Protein AF-A0A6A2YGP1-F1 (afdb_monomer_lite)

Secondary structure (DSSP, 8-state):
-HHHHHHHHHHHHHHHHHHHHHHHHHHHHHHHHHHHHHHHHHHHHHHHHHHHHHHHHHHHHHHGGG--SS---SSHHHHHHHHHHHHHHHHHS---HHHHHHHHHHHHHHHHTHHHHHHHHHHHHHHHHHHHHHHHHHHHHHHHHHHHHHHHHHHHHHHHHHHHHHHHHHHHHHHHHHHHHHHHHHHHHHHHHHHHHHHHHHHHHHHHHHHHHHHHHHHHHHHHHHTT-HHHHHHHHHHHHHHHHHHHHH-HHHHHHHHHHHHHHHHHTTB-TTSSBPPTTSPPSS------------PPPPP----------------------------------------

Foldseek 3Di:
DVVLVVVLVVLVVVLVVLVVVLVVLVVVLVVLVVVLVVLVVVLVVLVVVLVVLVVVLVVLVVVPVPDDPDDDDQALVSLVVLLVVLVCCLVPPPDDPVVNVVSVVVSVVSVVCNVVNVVNNVVVVVNVVVVVVSVVSVVVSVVSVVVSVVSVVVSVVSVVVSVVSVVVSVVSVVVSVVSVVVSVVSVVVVVVVVVVVVVVVVVVCVVCVVVVVVVVLVVVLVVCVVVVVPVVNVVSVVVVVVVVVCCVVPPPVVVVVVLVVCLVVCQVVCHDSVRHRHDPPDDRSDDPPPPPPPDPPDPDDDDDDDDDDDDDDDDDDDDDDDDDDDDDDDDDDDDDDDDDDDD

Radius of gyration: 59.91 Å; chains: 1; bounding box: 141×68×151 Å

InterPro domains:
  IPR055282 Proton pump-interactor 1-4 [PTHR32219] (2-324)

Organism: Hibiscus syriacus (NCBI:txid106335)

pLDDT: mean 77.97, std 22.04, range [24.59, 97.81]

Structure (mmCIF, N/CA/C/O backbone):
data_AF-A0A6A2YGP1-F1
#
_entry.id   AF-A0A6A2YGP1-F1
#
loop_
_atom_site.group_PDB
_atom_site.id
_atom_site.type_symbol
_atom_site.label_atom_id
_atom_site.label_alt_id
_atom_site.label_comp_id
_atom_site.label_asym_id
_atom_site.label_entity_id
_atom_site.label_seq_id
_atom_site.pdbx_PDB_ins_code
_atom_site.Cartn_x
_atom_site.Cartn_y
_atom_site.Cartn_z
_atom_site.occupancy
_atom_site.B_iso_or_equiv
_atom_site.auth_seq_id
_atom_site.auth_comp_id
_atom_site.auth_asym_id
_atom_site.auth_atom_id
_atom_site.pdbx_PDB_model_num
ATOM 1 N N . MET A 1 1 ? -19.725 4.806 17.292 1.00 85.88 1 MET A N 1
ATOM 2 C CA . MET A 1 1 ? -19.469 3.522 16.593 1.00 85.88 1 MET A CA 1
ATOM 3 C C . MET A 1 1 ? -19.812 3.555 15.105 1.00 85.88 1 MET A C 1
ATOM 5 O O . MET A 1 1 ? -18.909 3.349 14.308 1.00 85.88 1 MET A O 1
ATOM 9 N N . GLN A 1 2 ? -21.051 3.870 14.700 1.00 89.38 2 GLN A N 1
ATOM 10 C CA . GLN A 1 2 ? -21.449 3.886 13.276 1.00 89.38 2 GLN A CA 1
ATOM 11 C C . GLN A 1 2 ? -20.572 4.791 12.391 1.00 89.38 2 GLN A C 1
ATOM 13 O O . GLN A 1 2 ? -20.113 4.350 11.342 1.00 89.38 2 GLN A O 1
ATOM 18 N N . LYS A 1 3 ? -20.261 6.016 12.847 1.00 92.06 3 LYS A N 1
ATOM 19 C CA . LYS A 1 3 ? -19.367 6.943 12.126 1.00 92.06 3 LYS A CA 1
ATOM 20 C C . LYS A 1 3 ? -17.972 6.342 11.879 1.00 92.06 3 LYS A C 1
ATOM 22 O O . LYS A 1 3 ? -17.508 6.351 10.749 1.00 92.06 3 LYS A O 1
ATOM 27 N N . LEU A 1 4 ? -17.345 5.754 12.905 1.00 91.88 4 LEU A N 1
ATOM 28 C CA . LEU A 1 4 ? -16.024 5.111 12.787 1.00 91.88 4 LEU A CA 1
ATOM 29 C C . LEU A 1 4 ? -16.048 3.910 11.836 1.00 91.88 4 LEU A C 1
ATOM 31 O O . LEU A 1 4 ? -15.119 3.729 11.059 1.00 91.88 4 LEU A O 1
ATOM 35 N N . ASN A 1 5 ? -17.118 3.110 11.864 1.00 92.69 5 ASN A N 1
ATOM 36 C CA . ASN A 1 5 ? -17.271 1.994 10.933 1.00 92.69 5 ASN A CA 1
ATOM 37 C C . ASN A 1 5 ? -17.404 2.481 9.488 1.00 92.69 5 ASN A C 1
ATOM 39 O O . ASN A 1 5 ? -16.766 1.905 8.615 1.00 92.69 5 ASN A O 1
ATOM 43 N N . LYS A 1 6 ? -18.173 3.551 9.240 1.00 95.44 6 LYS A N 1
ATOM 44 C CA . LYS A 1 6 ? -18.307 4.146 7.904 1.00 95.44 6 LYS A CA 1
ATOM 45 C C . LYS A 1 6 ? -16.953 4.599 7.352 1.00 95.44 6 LYS A C 1
ATOM 47 O O . LYS A 1 6 ? -16.608 4.207 6.246 1.00 95.44 6 LYS A O 1
ATOM 52 N N . VAL A 1 7 ? -16.170 5.336 8.146 1.00 95.75 7 VAL A N 1
ATOM 53 C CA . VAL A 1 7 ? -14.824 5.782 7.738 1.00 95.75 7 VAL A CA 1
ATOM 54 C C . VAL A 1 7 ? -13.896 4.586 7.506 1.00 95.75 7 VAL A C 1
ATOM 56 O O . VAL A 1 7 ? -13.190 4.542 6.508 1.00 95.75 7 VAL A O 1
ATOM 59 N N . ARG A 1 8 ? -13.943 3.560 8.370 1.00 94.69 8 ARG A N 1
ATOM 60 C CA . ARG A 1 8 ? -13.167 2.322 8.184 1.00 94.69 8 ARG A CA 1
ATOM 61 C C . ARG A 1 8 ? -13.467 1.652 6.839 1.00 94.69 8 ARG A C 1
ATOM 63 O O . ARG A 1 8 ? -12.541 1.188 6.182 1.00 94.69 8 ARG A O 1
ATOM 70 N N . PHE A 1 9 ? -14.743 1.567 6.457 1.00 95.50 9 PHE A N 1
ATOM 71 C CA . PHE A 1 9 ? -15.141 0.991 5.171 1.00 95.50 9 PHE A CA 1
ATOM 72 C C . PHE A 1 9 ? -14.631 1.832 4.000 1.00 95.50 9 PHE A C 1
ATOM 74 O O . PHE A 1 9 ? -13.980 1.276 3.127 1.00 95.50 9 PHE A O 1
ATOM 81 N N . GLN A 1 10 ? -14.810 3.156 4.048 1.00 96.38 10 GLN A N 1
ATOM 82 C CA . GLN A 1 10 ? -14.301 4.074 3.021 1.00 96.38 10 GLN A CA 1
ATOM 83 C C . GLN A 1 10 ? -12.787 3.926 2.815 1.00 96.38 10 GLN A C 1
ATOM 85 O O . GLN A 1 10 ? -12.344 3.690 1.698 1.00 96.38 10 GLN A O 1
ATOM 90 N N . LEU A 1 11 ? -12.003 3.936 3.898 1.00 96.00 11 LEU A N 1
ATOM 91 C CA . LEU A 1 11 ? -10.552 3.733 3.826 1.00 96.00 11 LEU A CA 1
ATOM 92 C C . LEU A 1 11 ? -10.165 2.357 3.273 1.00 96.00 11 LEU A C 1
ATOM 94 O O . LEU A 1 11 ? -9.162 2.222 2.578 1.00 96.00 11 LEU A O 1
ATOM 98 N N . THR A 1 12 ? -10.946 1.319 3.581 1.00 95.88 12 THR A N 1
ATOM 99 C CA . THR A 1 12 ? -10.692 -0.033 3.061 1.00 95.88 12 THR A CA 1
ATOM 100 C C . THR A 1 12 ? -10.946 -0.100 1.554 1.00 95.88 12 THR A C 1
ATOM 102 O O . THR A 1 12 ? -10.168 -0.728 0.833 1.00 95.88 12 THR A O 1
ATOM 105 N N . ASP A 1 13 ? -12.000 0.562 1.077 1.00 96.75 13 ASP A N 1
ATOM 106 C CA . ASP A 1 13 ? -12.331 0.640 -0.346 1.00 96.75 13 ASP A CA 1
ATOM 107 C C . ASP A 1 13 ? -11.286 1.462 -1.114 1.00 96.75 13 ASP A C 1
ATOM 109 O O . ASP A 1 13 ? -10.797 1.016 -2.154 1.00 96.75 13 ASP A O 1
ATOM 113 N N . GLU A 1 14 ? -10.851 2.600 -0.566 1.00 96.38 14 GLU A N 1
ATOM 114 C CA . GLU A 1 14 ? -9.761 3.405 -1.133 1.00 96.38 14 GLU A CA 1
ATOM 115 C C . GLU A 1 14 ? -8.448 2.614 -1.199 1.00 96.38 14 GLU A C 1
ATOM 117 O O . GLU A 1 14 ? -7.800 2.570 -2.246 1.00 96.38 14 GLU A O 1
ATOM 122 N N . LEU A 1 15 ? -8.080 1.902 -0.127 1.00 96.62 15 LEU A N 1
ATOM 123 C CA . LEU A 1 15 ? -6.914 1.012 -0.123 1.00 96.62 15 LEU A CA 1
ATOM 124 C C . LEU A 1 15 ? -7.006 -0.068 -1.203 1.00 96.62 15 LEU A C 1
ATOM 126 O O . LEU A 1 15 ? -5.993 -0.424 -1.809 1.00 96.62 15 LEU A O 1
ATOM 130 N N . LYS A 1 16 ? -8.201 -0.614 -1.441 1.00 96.75 16 LYS A N 1
ATOM 131 C CA . LYS A 1 16 ? -8.422 -1.600 -2.501 1.00 96.75 16 LYS A CA 1
ATOM 132 C C . LYS A 1 16 ? -8.228 -0.973 -3.884 1.00 96.75 16 LYS A C 1
ATOM 134 O O . LYS A 1 16 ? -7.566 -1.593 -4.713 1.00 96.75 16 LYS A O 1
ATOM 139 N N . SER A 1 17 ? -8.731 0.245 -4.100 1.00 96.75 17 SER A N 1
ATOM 140 C CA . SER A 1 17 ? -8.517 1.010 -5.336 1.00 96.75 17 SER A CA 1
ATOM 141 C C . SER A 1 17 ? -7.027 1.232 -5.595 1.00 96.75 17 SER A C 1
ATOM 143 O O . SER A 1 17 ? -6.511 0.781 -6.611 1.00 96.75 17 SER A O 1
ATOM 145 N N . TYR A 1 18 ? -6.292 1.797 -4.633 1.00 96.56 18 TYR A N 1
ATOM 146 C CA . TYR A 1 18 ? -4.857 2.054 -4.794 1.00 96.56 18 TYR A CA 1
ATOM 147 C C . TYR A 1 18 ? -4.035 0.777 -5.015 1.00 96.56 18 TYR A C 1
ATOM 149 O O . TYR A 1 18 ? -3.075 0.776 -5.786 1.00 96.56 18 TYR A O 1
ATOM 157 N N . LYS A 1 19 ? -4.402 -0.34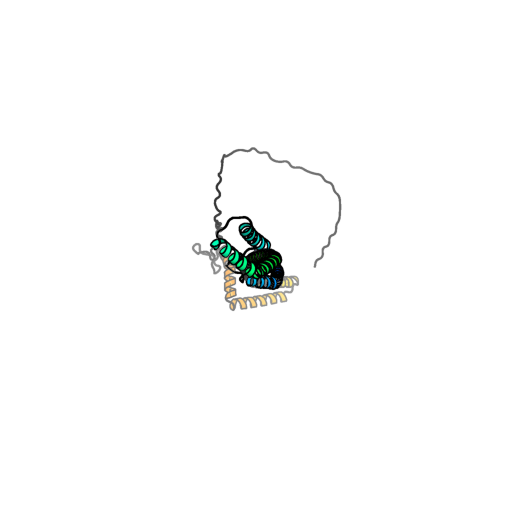1 -4.372 1.00 95.38 19 LYS A N 1
ATOM 158 C CA . LYS A 1 19 ? -3.762 -1.644 -4.627 1.00 95.38 19 LYS A CA 1
ATOM 159 C C . LYS A 1 19 ? -4.023 -2.144 -6.049 1.00 95.38 19 LYS A C 1
ATOM 161 O O . LYS A 1 19 ? -3.119 -2.742 -6.636 1.00 95.38 19 LYS A O 1
ATOM 166 N N . SER A 1 20 ? -5.216 -1.893 -6.588 1.00 96.81 20 SER A N 1
ATOM 167 C CA . SER A 1 20 ? -5.553 -2.184 -7.984 1.00 96.81 20 SER A CA 1
ATOM 168 C C . SER A 1 20 ? -4.695 -1.345 -8.931 1.00 96.81 20 SER A C 1
ATOM 170 O O . SER A 1 20 ? -3.982 -1.917 -9.755 1.00 96.81 20 SER A O 1
ATOM 172 N N . ASP A 1 21 ? -4.646 -0.027 -8.734 1.00 96.19 21 ASP A N 1
ATOM 173 C CA . ASP A 1 21 ? -3.848 0.893 -9.557 1.00 96.19 21 ASP A CA 1
ATOM 174 C C . ASP A 1 21 ? -2.358 0.517 -9.536 1.00 96.19 21 ASP A C 1
ATOM 176 O O . ASP A 1 21 ? -1.695 0.448 -10.573 1.00 96.19 21 ASP A O 1
ATOM 180 N N . ARG A 1 22 ? -1.821 0.177 -8.353 1.00 96.69 22 ARG A N 1
ATOM 181 C CA . ARG A 1 22 ? -0.446 -0.329 -8.213 1.00 96.69 22 ARG A CA 1
ATOM 182 C C . ARG A 1 22 ? -0.229 -1.592 -9.046 1.00 96.69 22 ARG A C 1
ATOM 184 O O . ARG A 1 22 ? 0.808 -1.730 -9.689 1.00 96.69 22 ARG A O 1
ATOM 191 N N . SER A 1 23 ? -1.178 -2.528 -9.017 1.00 95.81 23 SER A N 1
ATOM 192 C CA . SER A 1 23 ? -1.076 -3.781 -9.772 1.00 95.81 23 SER A CA 1
ATOM 193 C C . SER A 1 23 ? -1.112 -3.559 -11.288 1.00 95.81 23 SER A C 1
ATOM 195 O O . SER A 1 23 ? -0.371 -4.219 -12.021 1.00 95.81 23 SER A O 1
ATOM 197 N N . GLU A 1 24 ? -1.893 -2.583 -11.751 1.00 97.12 24 GLU A N 1
ATOM 198 C CA . GLU A 1 24 ? -1.955 -2.192 -13.157 1.00 97.12 24 GLU A CA 1
ATOM 199 C C . GLU A 1 24 ? -0.627 -1.577 -13.611 1.00 97.12 24 GLU A C 1
ATOM 201 O O . GLU A 1 24 ? -0.028 -2.038 -14.584 1.00 97.12 24 GLU A O 1
ATOM 206 N N . LEU A 1 25 ? -0.093 -0.612 -12.856 1.00 96.38 25 LEU A N 1
ATOM 207 C CA . LEU A 1 25 ? 1.206 -0.003 -13.151 1.00 96.38 25 LEU A CA 1
ATOM 208 C C . LEU A 1 25 ? 2.343 -1.033 -13.147 1.00 96.38 25 LEU A C 1
ATOM 210 O O . LEU A 1 25 ? 3.209 -1.008 -14.021 1.00 96.38 25 LEU A O 1
ATOM 214 N N . LEU A 1 26 ? 2.341 -1.979 -12.204 1.00 94.44 26 LEU A N 1
ATOM 215 C CA . LEU A 1 26 ? 3.319 -3.070 -12.187 1.00 94.44 26 LEU A CA 1
ATOM 216 C C . LEU A 1 26 ? 3.193 -3.980 -13.415 1.00 94.44 26 LEU A C 1
ATOM 218 O O . LEU A 1 26 ? 4.206 -4.462 -13.923 1.00 94.44 26 LEU A O 1
ATOM 222 N N . SER A 1 27 ? 1.976 -4.196 -13.913 1.00 95.50 27 SER A N 1
ATOM 223 C CA . SER A 1 27 ? 1.740 -4.947 -15.150 1.00 95.50 27 SER A CA 1
ATOM 224 C C . SER A 1 27 ? 2.289 -4.199 -16.368 1.00 95.50 27 SER A C 1
ATOM 226 O O . SER A 1 27 ? 2.967 -4.807 -17.195 1.00 95.50 27 SER A O 1
ATOM 228 N N . GLN A 1 28 ? 2.126 -2.873 -16.422 1.00 95.38 28 GLN A N 1
ATOM 229 C CA . GLN A 1 28 ? 2.749 -2.030 -17.451 1.00 95.38 28 GLN A CA 1
ATOM 230 C C . GLN A 1 28 ? 4.285 -2.097 -17.393 1.00 95.38 28 GLN A C 1
ATOM 232 O O . GLN A 1 28 ? 4.935 -2.242 -18.424 1.00 95.38 28 GLN A O 1
ATOM 237 N N . VAL A 1 29 ? 4.892 -2.067 -16.198 1.00 94.19 29 VAL A N 1
ATOM 238 C CA . VAL A 1 29 ? 6.354 -2.231 -16.048 1.00 94.19 29 VAL A CA 1
ATOM 239 C C . VAL A 1 29 ? 6.821 -3.593 -16.558 1.00 94.19 29 VAL A C 1
ATOM 241 O O . VAL A 1 29 ? 7.875 -3.675 -17.187 1.00 94.19 29 VAL A O 1
ATOM 244 N N . LYS A 1 30 ? 6.061 -4.662 -16.292 1.00 93.50 30 LYS A N 1
ATOM 245 C CA . LYS A 1 30 ? 6.376 -6.001 -16.805 1.00 93.50 30 LYS A CA 1
ATOM 246 C C . LYS A 1 30 ? 6.318 -6.044 -18.330 1.00 93.50 30 LYS A C 1
ATOM 248 O O . LYS A 1 30 ? 7.257 -6.563 -18.921 1.00 93.50 30 LYS A O 1
ATOM 253 N N . ALA A 1 31 ? 5.289 -5.460 -18.946 1.00 93.69 31 ALA A N 1
ATOM 254 C CA . ALA A 1 31 ? 5.184 -5.367 -20.402 1.00 93.69 31 ALA A CA 1
ATOM 255 C C . ALA A 1 31 ? 6.386 -4.618 -21.006 1.00 93.69 31 ALA A C 1
ATOM 257 O O . ALA A 1 31 ? 7.095 -5.168 -21.841 1.00 93.69 31 ALA A O 1
ATOM 258 N N . LEU A 1 32 ? 6.726 -3.441 -20.467 1.00 93.12 32 LEU A N 1
ATOM 259 C CA . LEU A 1 32 ? 7.889 -2.667 -20.922 1.00 93.12 32 LEU A CA 1
ATOM 260 C C . LEU A 1 32 ? 9.227 -3.407 -20.751 1.00 93.12 32 LEU A C 1
ATOM 262 O O . LEU A 1 32 ? 10.178 -3.129 -21.478 1.00 93.12 32 LEU A O 1
ATOM 266 N N . ASN A 1 33 ? 9.346 -4.320 -19.778 1.00 90.62 33 ASN A N 1
ATOM 267 C CA . ASN A 1 33 ? 10.547 -5.148 -19.632 1.00 90.62 33 ASN A CA 1
ATOM 268 C C . ASN A 1 33 ? 10.668 -6.184 -20.752 1.00 90.62 33 ASN A C 1
ATOM 270 O O . ASN A 1 33 ? 11.782 -6.438 -21.199 1.00 90.62 33 ASN A O 1
ATOM 274 N N . VAL A 1 34 ? 9.549 -6.770 -21.188 1.00 91.00 34 VAL A N 1
ATOM 275 C CA . VAL A 1 34 ? 9.532 -7.702 -22.323 1.00 91.00 34 VAL A CA 1
ATOM 276 C C . VAL A 1 34 ? 9.973 -6.970 -23.586 1.00 91.00 34 VAL A C 1
ATOM 278 O O . VAL A 1 34 ? 10.905 -7.425 -24.245 1.00 91.00 34 VAL A O 1
ATOM 281 N N . ASP A 1 35 ? 9.396 -5.795 -23.848 1.00 88.31 35 ASP A N 1
ATOM 282 C CA . ASP A 1 35 ? 9.777 -4.954 -24.987 1.00 88.31 35 ASP A CA 1
ATOM 283 C C . ASP A 1 35 ? 11.272 -4.602 -24.932 1.00 88.31 35 ASP A C 1
ATOM 285 O O . ASP A 1 35 ? 11.992 -4.719 -25.918 1.00 88.31 35 ASP A O 1
ATOM 289 N N . PHE A 1 36 ? 11.787 -4.227 -23.755 1.00 88.19 36 PHE A N 1
ATOM 290 C CA . PHE A 1 36 ? 13.201 -3.886 -23.581 1.00 88.19 36 PHE A CA 1
ATOM 291 C C . PHE A 1 36 ? 14.153 -5.051 -23.901 1.00 88.19 36 PHE A C 1
ATOM 293 O O . PHE A 1 36 ? 15.198 -4.830 -24.518 1.00 88.19 36 PHE A O 1
ATOM 300 N N . GLU A 1 37 ? 13.816 -6.282 -23.508 1.00 88.88 37 GLU A N 1
ATOM 301 C CA . GLU A 1 37 ? 14.619 -7.460 -23.865 1.00 88.88 37 GLU A CA 1
ATOM 302 C C . GLU A 1 37 ? 14.539 -7.767 -25.370 1.00 88.88 37 GLU A C 1
ATOM 304 O O . GLU A 1 37 ? 15.557 -8.101 -25.982 1.00 88.88 37 GLU A O 1
ATOM 309 N N . GLN A 1 38 ? 13.379 -7.563 -26.006 1.00 87.50 38 GLN A N 1
ATOM 310 C CA . GLN A 1 38 ? 13.250 -7.660 -27.466 1.00 87.50 38 GLN A CA 1
ATOM 311 C C . GLN A 1 38 ? 14.145 -6.631 -28.173 1.00 87.50 38 GLN A C 1
ATOM 313 O O . GLN A 1 38 ? 14.933 -6.994 -29.043 1.00 87.50 38 GLN A O 1
ATOM 318 N N . PHE A 1 39 ? 14.146 -5.366 -27.743 1.00 85.81 39 PHE A N 1
ATOM 319 C CA . PHE A 1 39 ? 15.050 -4.359 -28.312 1.00 85.81 39 PHE A CA 1
ATOM 320 C C . PHE A 1 39 ? 16.527 -4.710 -28.118 1.00 85.81 39 PHE A C 1
ATOM 322 O O . PHE A 1 39 ? 17.346 -4.496 -29.011 1.00 85.81 39 PHE A O 1
ATOM 329 N N . LYS A 1 40 ? 16.890 -5.278 -26.965 1.00 86.88 40 LYS A N 1
ATOM 330 C CA . LYS A 1 40 ? 18.268 -5.690 -26.675 1.00 86.88 40 LYS A CA 1
ATOM 331 C C . LYS A 1 40 ? 18.737 -6.834 -27.578 1.00 86.88 40 LYS A C 1
ATOM 333 O O . LYS A 1 40 ? 19.883 -6.807 -28.026 1.00 86.88 40 LYS A O 1
ATOM 338 N N . THR A 1 41 ? 17.876 -7.816 -27.844 1.00 88.81 41 THR A N 1
ATOM 339 C CA . THR A 1 41 ? 18.180 -8.920 -28.772 1.00 88.81 41 THR A CA 1
ATOM 340 C C . THR A 1 41 ? 18.335 -8.409 -30.205 1.00 88.81 41 THR A C 1
ATOM 342 O O . THR A 1 41 ? 19.394 -8.622 -30.794 1.00 88.81 41 THR A O 1
ATOM 345 N N . MET A 1 42 ? 17.384 -7.607 -30.694 1.00 85.19 42 MET A N 1
ATOM 346 C CA . MET A 1 42 ? 17.435 -6.967 -32.017 1.00 85.19 42 MET A CA 1
ATOM 347 C C . MET A 1 42 ? 18.698 -6.113 -32.219 1.00 85.19 42 MET A C 1
ATOM 349 O O . MET A 1 42 ? 19.378 -6.225 -33.238 1.00 85.19 42 MET A O 1
ATOM 353 N N . LEU A 1 43 ? 19.065 -5.285 -31.231 1.00 85.88 43 LEU A N 1
ATOM 354 C CA . LEU A 1 43 ? 20.307 -4.501 -31.269 1.00 85.88 43 LEU A CA 1
ATOM 355 C C . LEU A 1 43 ? 21.550 -5.396 -31.326 1.00 85.88 43 LEU A C 1
ATOM 357 O O . LEU A 1 43 ? 22.513 -5.079 -32.025 1.00 85.88 43 LEU A O 1
ATOM 361 N N . GLY A 1 44 ? 21.545 -6.500 -30.577 1.00 86.38 44 GLY A N 1
ATOM 362 C CA . GLY A 1 44 ? 22.629 -7.476 -30.582 1.00 86.38 44 GLY A CA 1
ATOM 363 C C . GLY A 1 44 ? 22.808 -8.142 -31.947 1.00 86.38 44 GLY A C 1
ATOM 364 O O . GLY A 1 44 ? 23.938 -8.270 -32.414 1.00 86.38 44 GLY A O 1
ATOM 365 N N . GLU A 1 45 ? 21.711 -8.525 -32.597 1.00 88.12 45 GLU A N 1
ATOM 366 C CA . GLU A 1 45 ? 21.702 -9.118 -33.940 1.00 88.12 45 GLU A CA 1
ATOM 367 C C . GLU A 1 45 ? 22.182 -8.122 -34.998 1.00 88.12 45 GLU A C 1
ATOM 369 O O . GLU A 1 45 ? 23.144 -8.404 -35.712 1.00 88.12 45 GLU A O 1
ATOM 374 N N . LYS A 1 46 ? 21.622 -6.906 -35.018 1.00 85.31 46 LYS A N 1
ATOM 375 C CA . LYS A 1 46 ? 22.035 -5.850 -35.957 1.00 85.31 46 LYS A CA 1
ATOM 376 C C . LYS A 1 46 ? 23.505 -5.465 -35.808 1.00 85.31 46 LYS A C 1
ATOM 378 O O . LYS A 1 46 ? 24.177 -5.182 -36.798 1.00 85.31 46 LYS A O 1
ATOM 383 N N . LYS A 1 47 ? 24.042 -5.497 -34.585 1.00 85.62 47 LYS A N 1
ATOM 384 C CA . LYS A 1 47 ? 25.471 -5.266 -34.341 1.00 85.62 47 LYS A CA 1
ATOM 385 C C . LYS A 1 47 ? 26.346 -6.386 -34.917 1.00 85.62 47 LYS A C 1
ATOM 387 O O . LYS A 1 47 ? 27.382 -6.080 -35.500 1.00 85.62 47 LYS A O 1
ATOM 392 N N . LYS A 1 48 ? 25.928 -7.652 -34.788 1.00 88.25 48 LYS A N 1
ATOM 393 C CA . LYS A 1 48 ? 26.629 -8.804 -35.385 1.00 88.25 48 LYS A CA 1
ATOM 394 C C . LYS A 1 48 ? 26.603 -8.761 -36.915 1.00 88.25 48 LYS A C 1
ATOM 396 O O . LYS A 1 48 ? 27.605 -9.088 -37.535 1.00 88.25 48 LYS A O 1
ATOM 401 N N . GLU A 1 49 ? 25.492 -8.332 -37.517 1.00 85.31 49 GLU A N 1
ATOM 402 C CA . GLU A 1 49 ? 25.374 -8.143 -38.974 1.00 85.31 49 GLU A CA 1
ATOM 403 C C . GLU A 1 49 ? 26.279 -7.011 -39.492 1.00 85.31 49 GLU A C 1
ATOM 405 O O . GLU A 1 49 ? 26.845 -7.107 -40.578 1.00 85.31 49 GLU A O 1
ATOM 410 N N . MET A 1 50 ? 26.449 -5.942 -38.707 1.00 84.38 50 MET A N 1
ATOM 411 C CA . MET A 1 50 ? 27.249 -4.774 -39.090 1.00 84.38 50 MET A CA 1
ATOM 412 C C . MET A 1 50 ? 28.768 -5.006 -38.979 1.00 84.38 50 MET A C 1
ATOM 414 O O . MET A 1 50 ? 29.542 -4.436 -39.749 1.00 84.38 50 MET A O 1
ATOM 418 N N . GLU A 1 51 ? 29.211 -5.834 -38.032 1.00 86.94 51 GLU A N 1
ATOM 419 C CA . GLU A 1 51 ? 30.625 -6.131 -37.766 1.00 86.94 51 GLU A CA 1
ATOM 420 C C . GLU A 1 51 ? 31.434 -6.610 -38.998 1.00 86.94 51 GLU A C 1
ATOM 422 O O . GLU A 1 51 ? 32.491 -6.028 -39.264 1.00 86.94 51 GLU A O 1
ATOM 427 N N . PRO A 1 52 ? 30.978 -7.584 -39.813 1.00 87.00 52 PRO A N 1
ATOM 428 C CA . PRO A 1 52 ? 31.710 -8.010 -41.008 1.00 87.00 52 PRO A CA 1
ATOM 429 C C . PRO A 1 52 ? 31.778 -6.923 -42.090 1.00 87.00 52 PRO A C 1
ATOM 431 O O . PRO A 1 52 ? 32.803 -6.806 -42.763 1.00 87.00 52 PRO A O 1
ATOM 434 N N . LEU A 1 53 ? 30.740 -6.088 -42.234 1.00 84.19 53 LEU A N 1
ATOM 435 C CA . LEU A 1 53 ? 30.735 -4.964 -43.182 1.00 84.19 53 LEU A CA 1
ATOM 436 C C . LEU A 1 53 ? 31.763 -3.899 -42.779 1.00 84.19 53 LEU A C 1
ATOM 438 O O . LEU A 1 53 ? 32.512 -3.396 -43.617 1.00 84.19 53 LEU A O 1
ATOM 442 N N . GLN A 1 54 ? 31.874 -3.610 -41.478 1.00 82.00 54 GLN A N 1
ATOM 443 C CA . GLN A 1 54 ? 32.912 -2.722 -40.949 1.00 82.00 54 GLN A CA 1
ATOM 444 C C . GLN A 1 54 ? 34.322 -3.301 -41.143 1.00 82.00 54 GLN A C 1
ATOM 446 O O . GLN A 1 54 ? 35.241 -2.566 -41.514 1.00 82.00 54 GLN A O 1
ATOM 451 N N . GLN A 1 55 ? 34.504 -4.612 -40.957 1.00 84.50 55 GLN A N 1
ATOM 452 C CA . GLN A 1 55 ? 35.777 -5.284 -41.241 1.00 84.50 55 GLN A CA 1
ATOM 453 C C . GLN A 1 55 ? 36.133 -5.242 -42.738 1.00 84.50 55 GLN A C 1
ATOM 455 O O . GLN A 1 55 ? 37.294 -5.007 -43.082 1.00 84.50 55 GLN A O 1
ATOM 460 N N . ALA A 1 56 ? 35.158 -5.428 -43.634 1.00 80.50 56 ALA A N 1
ATOM 461 C CA . ALA A 1 56 ? 35.345 -5.323 -45.081 1.00 80.50 56 ALA A CA 1
ATOM 462 C C . ALA A 1 56 ? 35.743 -3.897 -45.504 1.00 80.50 56 ALA A C 1
ATOM 464 O O . ALA A 1 56 ? 36.728 -3.731 -46.228 1.00 80.50 56 ALA A O 1
ATOM 465 N N . LEU A 1 57 ? 35.074 -2.866 -44.969 1.00 78.50 57 LEU A N 1
ATOM 466 C CA . LEU A 1 57 ? 35.460 -1.461 -45.165 1.00 78.50 57 LEU A CA 1
ATOM 467 C C . LEU A 1 57 ? 36.876 -1.171 -44.654 1.00 78.50 57 LEU A C 1
ATOM 469 O O . LEU A 1 57 ? 37.632 -0.450 -45.308 1.00 78.50 57 LEU A O 1
ATOM 473 N N . GLY A 1 58 ? 37.258 -1.743 -43.509 1.00 79.00 58 GLY A N 1
ATOM 474 C CA . GLY A 1 58 ? 38.609 -1.624 -42.958 1.00 79.00 58 GLY A CA 1
ATOM 475 C C . GLY A 1 58 ? 39.683 -2.197 -43.889 1.00 79.00 58 GLY A C 1
ATOM 476 O O . GLY A 1 58 ? 40.701 -1.548 -44.130 1.00 79.00 58 GLY A O 1
ATOM 477 N N . LYS A 1 59 ? 39.433 -3.373 -44.479 1.00 79.00 59 LYS A N 1
ATOM 478 C CA . LYS A 1 59 ? 40.330 -3.996 -45.471 1.00 79.00 59 LYS A CA 1
ATOM 479 C C . LYS A 1 59 ? 40.442 -3.157 -46.745 1.00 79.00 59 LYS A C 1
ATOM 481 O O . LYS A 1 59 ? 41.548 -2.929 -47.229 1.00 79.00 59 LYS A O 1
ATOM 486 N N . LEU A 1 60 ? 39.322 -2.637 -47.248 1.00 69.81 60 LEU A N 1
ATOM 487 C CA . LEU A 1 60 ? 39.303 -1.780 -48.436 1.00 69.81 60 LEU A CA 1
ATOM 488 C C . LEU A 1 60 ? 40.046 -0.451 -48.219 1.00 69.81 60 LEU A C 1
ATOM 490 O O . LEU A 1 60 ? 40.699 0.060 -49.126 1.00 69.81 60 LEU A O 1
ATOM 494 N N . ARG A 1 61 ? 39.987 0.105 -47.001 1.00 68.31 61 ARG A N 1
ATOM 495 C CA . ARG A 1 61 ? 40.700 1.337 -46.633 1.00 68.31 61 ARG A CA 1
ATOM 496 C C . ARG A 1 61 ? 42.220 1.156 -46.624 1.00 68.31 61 ARG A C 1
ATOM 498 O O . ARG A 1 61 ? 42.929 2.074 -47.027 1.00 68.31 61 ARG A O 1
ATOM 505 N N . ASN A 1 62 ? 42.714 -0.007 -46.203 1.00 61.28 62 ASN A N 1
ATOM 506 C CA . ASN A 1 62 ? 44.153 -0.277 -46.139 1.00 61.28 62 ASN A CA 1
ATOM 507 C C . ASN A 1 62 ? 44.785 -0.501 -47.523 1.00 61.28 62 ASN A C 1
ATOM 509 O O . ASN A 1 62 ? 45.954 -0.172 -47.706 1.00 61.28 62 ASN A O 1
ATOM 513 N N . ASN A 1 63 ? 44.019 -0.976 -48.510 1.00 58.16 63 ASN A N 1
ATOM 514 C CA . ASN A 1 63 ? 44.517 -1.200 -49.873 1.00 58.16 63 ASN A CA 1
ATOM 515 C C . ASN A 1 63 ? 44.742 0.104 -50.668 1.00 58.16 63 ASN A C 1
ATOM 517 O O . ASN A 1 63 ? 45.584 0.133 -51.561 1.00 58.16 63 ASN A O 1
ATOM 521 N N . ASN A 1 64 ? 44.047 1.196 -50.324 1.00 54.44 64 ASN A N 1
ATOM 522 C CA . ASN A 1 64 ? 44.126 2.468 -51.061 1.00 54.44 64 ASN A CA 1
ATOM 523 C C . ASN A 1 64 ? 45.301 3.376 -50.656 1.00 54.44 64 ASN A C 1
ATOM 525 O O . ASN A 1 64 ? 45.592 4.336 -51.364 1.00 54.44 64 ASN A O 1
ATOM 529 N N . ASN A 1 65 ? 46.001 3.094 -49.553 1.00 51.03 65 ASN A N 1
ATOM 530 C CA . ASN A 1 65 ? 47.100 3.945 -49.073 1.00 51.03 65 ASN A CA 1
ATOM 531 C C . ASN A 1 65 ? 48.481 3.604 -49.677 1.00 51.03 65 ASN A C 1
ATOM 533 O O . ASN A 1 65 ? 49.477 4.207 -49.283 1.00 51.03 65 ASN A O 1
ATOM 537 N N . GLY A 1 66 ? 48.557 2.663 -50.626 1.00 49.72 66 GLY A N 1
ATOM 538 C CA . GLY A 1 66 ? 49.809 2.253 -51.282 1.00 49.72 66 GLY A CA 1
ATOM 539 C C . GLY A 1 66 ? 50.191 3.038 -52.547 1.00 49.72 66 GLY A C 1
ATOM 540 O O . GLY A 1 66 ? 51.225 2.751 -53.141 1.00 49.72 66 GLY A O 1
ATOM 541 N N . GLY A 1 67 ? 49.378 4.005 -52.987 1.00 48.34 67 GLY A N 1
ATOM 542 C CA . GLY A 1 67 ? 49.517 4.661 -54.294 1.00 48.34 67 GLY A CA 1
ATOM 543 C C . GLY A 1 67 ? 50.066 6.089 -54.245 1.00 48.34 67 GLY A C 1
ATOM 544 O O . GLY A 1 67 ? 49.300 7.043 -54.273 1.00 48.34 67 GLY A O 1
ATOM 545 N N . GLY A 1 68 ? 51.392 6.212 -54.188 1.00 43.97 68 GLY A N 1
ATOM 546 C CA . GLY A 1 68 ? 52.199 7.216 -54.900 1.00 43.97 68 GLY A CA 1
ATOM 547 C C . GLY A 1 68 ? 51.753 8.687 -54.955 1.00 43.97 68 GLY A C 1
ATOM 548 O O . GLY A 1 68 ? 50.989 9.099 -55.823 1.00 43.97 68 GLY A O 1
ATOM 549 N N . ARG A 1 69 ? 52.438 9.529 -54.170 1.00 45.34 69 ARG A N 1
ATOM 550 C CA . ARG A 1 69 ? 52.855 10.868 -54.624 1.00 45.34 69 ARG A CA 1
ATOM 551 C C . ARG A 1 69 ? 53.952 10.691 -55.687 1.00 45.34 69 ARG A C 1
ATOM 553 O O . ARG A 1 69 ? 55.079 10.374 -55.326 1.00 45.34 69 ARG A O 1
ATOM 560 N N . GLY A 1 70 ? 53.641 10.897 -56.964 1.00 45.69 70 GLY A N 1
ATOM 561 C CA . GLY A 1 70 ? 54.642 10.923 -58.040 1.00 45.69 70 GLY A CA 1
ATOM 562 C C . GLY A 1 70 ? 53.995 10.841 -59.419 1.00 45.69 70 GLY A C 1
ATOM 563 O O . GLY A 1 70 ? 53.516 9.782 -59.803 1.00 45.69 70 GLY A O 1
ATOM 564 N N . GLY A 1 71 ? 53.931 11.973 -60.123 1.00 55.78 71 GLY A N 1
ATOM 565 C CA . GLY A 1 71 ? 53.251 12.115 -61.411 1.00 55.78 71 GLY A CA 1
ATOM 566 C C . GLY A 1 71 ? 53.909 11.304 -62.528 1.00 55.78 71 GLY A C 1
ATOM 567 O O . GLY A 1 71 ? 55.057 11.547 -62.885 1.00 55.78 71 GLY A O 1
ATOM 568 N N . ILE A 1 72 ? 53.146 10.365 -63.078 1.00 60.69 72 ILE A N 1
ATOM 569 C CA . ILE A 1 72 ? 53.370 9.667 -64.348 1.00 60.69 72 ILE A CA 1
ATOM 570 C C . ILE A 1 72 ? 52.086 9.900 -65.173 1.00 60.69 72 ILE A C 1
ATOM 572 O O . ILE A 1 72 ? 51.023 10.060 -64.564 1.00 60.69 72 ILE A O 1
ATOM 576 N N . CYS A 1 73 ? 52.181 9.960 -66.511 1.00 63.81 73 CYS A N 1
ATOM 577 C CA . CYS A 1 73 ? 51.049 10.114 -67.446 1.00 63.81 73 CYS A CA 1
ATOM 578 C C . CYS A 1 73 ? 49.839 9.250 -67.042 1.00 63.81 73 CYS A C 1
ATOM 580 O O . CYS A 1 73 ? 50.009 8.118 -66.576 1.00 63.81 73 CYS A O 1
ATOM 582 N N . SER A 1 74 ? 48.623 9.787 -67.179 1.00 68.56 74 SER A N 1
ATOM 583 C CA . SER A 1 74 ? 47.423 9.203 -66.563 1.00 68.56 74 SER A CA 1
ATOM 584 C C . SER A 1 74 ? 46.850 8.031 -67.360 1.00 68.56 74 SER A C 1
ATOM 586 O O . SER A 1 74 ? 46.185 7.177 -66.770 1.00 68.56 74 SER A O 1
ATOM 588 N N . SER A 1 75 ? 47.124 7.969 -68.666 1.00 75.50 75 SER A N 1
ATOM 589 C CA . SER A 1 75 ? 46.687 6.903 -69.571 1.00 75.50 75 SER A CA 1
ATOM 590 C C . SER A 1 75 ? 47.753 6.561 -70.619 1.00 75.50 75 SER A C 1
ATOM 592 O O . SER A 1 75 ? 48.679 7.331 -70.880 1.00 75.50 75 SER A O 1
ATOM 594 N N . GLU A 1 76 ? 47.620 5.378 -71.225 1.00 81.44 76 GLU A N 1
ATOM 595 C CA . GLU A 1 76 ? 48.453 4.965 -72.361 1.00 81.44 76 GLU A CA 1
ATOM 596 C C . GLU A 1 76 ? 48.231 5.872 -73.584 1.00 81.44 76 GLU A C 1
ATOM 598 O O . GLU A 1 76 ? 49.167 6.124 -74.335 1.00 81.44 76 GLU A O 1
ATOM 603 N N . GLU A 1 77 ? 47.021 6.413 -73.746 1.00 81.75 77 GLU A N 1
ATOM 604 C CA . GLU A 1 77 ? 46.672 7.387 -74.787 1.00 81.75 77 GLU A CA 1
ATOM 605 C C . GLU A 1 77 ? 47.434 8.703 -74.591 1.00 81.75 77 GLU A C 1
ATOM 607 O O . GLU A 1 77 ? 48.114 9.140 -75.511 1.00 81.75 77 GLU A O 1
ATOM 612 N N . GLU A 1 78 ? 47.453 9.263 -73.374 1.00 82.00 78 GLU A N 1
ATOM 613 C CA . GLU A 1 78 ? 48.233 10.470 -73.055 1.00 82.00 78 GLU A CA 1
ATOM 614 C C . GLU A 1 78 ? 49.740 10.261 -73.276 1.00 82.00 78 GLU A C 1
ATOM 616 O O . GLU A 1 78 ? 50.444 11.168 -73.723 1.00 82.00 78 GLU A O 1
ATOM 621 N N . LEU A 1 79 ? 50.249 9.061 -72.969 1.00 84.81 79 LEU A N 1
ATOM 622 C CA . LEU A 1 79 ? 51.644 8.702 -73.224 1.00 84.81 79 LEU A CA 1
ATOM 623 C C . LEU A 1 79 ? 51.932 8.598 -74.731 1.00 84.81 79 LEU A C 1
ATOM 625 O O . LEU A 1 79 ? 52.957 9.100 -75.192 1.00 84.81 79 LEU A O 1
ATOM 629 N N . ASN A 1 80 ? 51.039 7.964 -75.497 1.00 85.25 80 ASN A N 1
ATOM 630 C CA . ASN A 1 80 ? 51.170 7.812 -76.946 1.00 85.25 80 ASN A CA 1
ATOM 631 C C . ASN A 1 80 ? 51.047 9.156 -77.673 1.00 85.25 80 ASN A C 1
ATOM 633 O O . ASN A 1 80 ? 51.838 9.411 -78.575 1.00 85.25 80 ASN A O 1
ATOM 637 N N . ASP A 1 81 ? 50.128 10.028 -77.259 1.00 85.38 81 ASP A N 1
ATOM 638 C CA . ASP A 1 81 ? 49.954 11.370 -77.819 1.00 85.38 81 ASP A CA 1
ATOM 639 C C . ASP A 1 81 ? 51.184 12.245 -77.553 1.00 85.38 81 ASP A C 1
ATOM 641 O O . ASP A 1 81 ? 51.653 12.960 -78.443 1.00 85.38 81 ASP A O 1
ATOM 645 N N . LEU A 1 82 ? 51.771 12.144 -76.352 1.00 85.00 82 LEU A N 1
ATOM 646 C CA . LEU A 1 82 ? 53.009 12.843 -76.016 1.00 85.00 82 LEU A CA 1
ATOM 647 C C . LEU A 1 82 ? 54.180 12.332 -76.866 1.00 85.00 82 LEU A C 1
ATOM 649 O O . LEU A 1 82 ? 54.875 13.137 -77.485 1.00 85.00 82 LEU A O 1
ATOM 653 N N . ILE A 1 83 ? 54.367 11.012 -76.964 1.00 86.00 83 ILE A N 1
ATOM 654 C CA . ILE A 1 83 ? 55.403 10.408 -77.816 1.00 86.00 83 ILE A CA 1
ATOM 655 C C . ILE A 1 83 ? 55.199 10.808 -79.286 1.00 86.00 83 ILE A C 1
ATOM 657 O O . ILE A 1 83 ? 56.156 11.218 -79.943 1.00 86.00 83 ILE A O 1
ATOM 661 N N . TYR A 1 84 ? 53.963 10.758 -79.789 1.00 88.94 84 TYR A N 1
ATOM 662 C CA . TYR A 1 84 ? 53.615 11.136 -81.158 1.00 88.94 84 TYR A CA 1
ATOM 663 C C . TYR A 1 84 ? 53.903 12.616 -81.430 1.00 88.94 84 TYR A C 1
ATOM 665 O O . TYR A 1 84 ? 54.497 12.945 -82.455 1.00 88.94 84 TYR A O 1
ATOM 673 N N . SER A 1 85 ? 53.574 13.510 -80.493 1.00 85.44 85 SER A N 1
ATOM 674 C CA . SER A 1 85 ? 53.875 14.940 -80.621 1.00 85.44 85 SER A CA 1
ATOM 675 C C . SER A 1 85 ? 55.383 15.209 -80.705 1.00 85.44 85 SER A C 1
ATOM 677 O O . SER A 1 85 ? 55.823 15.993 -81.543 1.00 85.44 85 SER A O 1
ATOM 679 N N . LEU A 1 86 ? 56.201 14.511 -79.907 1.00 86.38 86 LEU A N 1
ATOM 680 C CA . LEU A 1 86 ? 57.659 14.650 -79.932 1.00 86.38 86 LEU A CA 1
ATOM 681 C C . LEU A 1 86 ? 58.254 14.083 -81.231 1.00 86.38 86 LEU A C 1
ATOM 683 O O . LEU A 1 86 ? 59.152 14.693 -81.810 1.00 86.38 86 LEU A O 1
ATOM 687 N N . GLN A 1 87 ? 57.727 12.961 -81.729 1.00 85.94 87 GLN A N 1
ATOM 688 C CA . GLN A 1 87 ? 58.120 12.384 -83.020 1.00 85.94 87 GLN A CA 1
ATOM 689 C C . GLN A 1 87 ? 57.744 13.295 -84.197 1.00 85.94 87 GLN A C 1
ATOM 691 O O . GLN A 1 87 ? 58.555 13.491 -85.102 1.00 85.94 87 GLN A O 1
ATOM 696 N N . TYR A 1 88 ? 56.555 13.897 -84.167 1.00 88.38 88 TYR A N 1
ATOM 697 C CA . TYR A 1 88 ? 56.094 14.841 -85.184 1.00 88.38 88 TYR A CA 1
ATOM 698 C C . TYR A 1 88 ? 56.989 16.086 -85.246 1.00 88.38 88 TYR A C 1
ATOM 700 O O . TYR A 1 88 ? 57.390 16.507 -86.331 1.00 88.38 88 TYR A O 1
ATOM 708 N N . ARG A 1 89 ? 57.374 16.635 -84.084 1.00 84.12 89 ARG A N 1
ATOM 709 C CA . ARG A 1 89 ? 58.315 17.764 -84.001 1.00 84.12 89 ARG A CA 1
ATOM 710 C C . ARG A 1 89 ? 59.674 17.423 -84.611 1.00 84.12 89 ARG A C 1
ATOM 712 O O . ARG A 1 89 ? 60.195 18.213 -85.385 1.00 84.12 89 ARG A O 1
ATOM 719 N N . ILE A 1 90 ? 60.208 16.229 -84.344 1.00 84.00 90 ILE A N 1
ATOM 720 C CA . ILE A 1 90 ? 61.464 15.763 -84.960 1.00 84.00 90 ILE A CA 1
ATOM 721 C C . ILE A 1 90 ? 61.350 15.677 -86.494 1.00 84.00 90 ILE A C 1
ATOM 723 O O . ILE A 1 90 ? 62.300 16.010 -87.196 1.00 84.00 90 ILE A O 1
ATOM 727 N N . GLN A 1 91 ? 60.212 15.222 -87.028 1.00 83.19 91 GLN A N 1
ATOM 728 C CA . GLN A 1 91 ? 60.046 14.979 -88.469 1.00 83.19 91 GLN A CA 1
ATOM 729 C C . GLN A 1 91 ? 59.713 16.234 -89.285 1.00 83.19 91 GLN A C 1
ATOM 731 O O . GLN A 1 91 ? 60.028 16.285 -90.475 1.00 83.19 91 GLN A O 1
ATOM 736 N N . HIS A 1 92 ? 59.051 17.220 -88.677 1.00 78.62 92 HIS A N 1
ATOM 737 C CA . HIS A 1 92 ? 58.433 18.324 -89.416 1.00 78.62 92 HIS A CA 1
ATOM 738 C C . HIS A 1 92 ? 58.886 19.723 -88.979 1.00 78.62 92 HIS A C 1
ATOM 740 O O . HIS A 1 92 ? 58.640 20.680 -89.713 1.00 78.62 92 HIS A O 1
ATOM 746 N N . GLU A 1 93 ? 59.571 19.867 -87.842 1.00 78.06 93 GLU A N 1
ATOM 747 C CA . GLU A 1 93 ? 60.172 21.135 -87.416 1.00 78.06 93 GLU A CA 1
ATOM 748 C C . GLU A 1 93 ? 61.686 21.130 -87.691 1.00 78.06 93 GLU A C 1
ATOM 750 O O . GLU A 1 93 ? 62.378 20.131 -87.502 1.00 78.06 93 GLU A O 1
ATOM 755 N N . SER A 1 94 ? 62.241 22.262 -88.131 1.00 73.62 94 SER A N 1
ATOM 756 C CA . SER A 1 94 ? 63.689 22.418 -88.312 1.00 73.62 94 SER A CA 1
ATOM 757 C C . SER A 1 94 ? 64.364 22.679 -86.962 1.00 73.62 94 SER A C 1
ATOM 759 O O . SER A 1 94 ? 64.506 23.830 -86.543 1.00 73.62 94 SER A O 1
ATOM 761 N N . ILE A 1 95 ? 64.749 21.607 -86.276 1.00 78.50 95 ILE A N 1
ATOM 762 C CA . ILE A 1 95 ? 65.298 21.626 -84.916 1.00 78.50 95 ILE A CA 1
ATOM 763 C C . ILE A 1 95 ? 66.832 21.438 -84.962 1.00 78.50 95 ILE A C 1
ATOM 765 O O . ILE A 1 95 ? 67.332 20.669 -85.785 1.00 78.50 95 ILE A O 1
ATOM 769 N N . PRO A 1 96 ? 67.628 22.117 -84.110 1.00 81.62 96 PRO A N 1
ATOM 770 C CA . PRO A 1 96 ? 69.067 21.880 -84.028 1.00 81.62 96 PRO A CA 1
ATOM 771 C C . PRO A 1 96 ? 69.393 20.484 -83.465 1.00 81.62 96 PRO A C 1
ATOM 773 O O . PRO A 1 96 ? 68.733 19.977 -82.561 1.00 81.62 96 PRO A O 1
ATOM 776 N N . LEU A 1 97 ? 70.501 19.895 -83.928 1.00 76.56 97 LEU A N 1
ATOM 777 C CA . LEU A 1 97 ? 70.981 18.544 -83.569 1.00 76.56 97 LEU A CA 1
ATOM 778 C C . LEU A 1 97 ? 71.078 18.261 -82.052 1.00 76.56 97 LEU A C 1
ATOM 780 O O . LEU A 1 97 ? 71.045 17.105 -81.627 1.00 76.56 97 LEU A O 1
ATOM 784 N N . SER A 1 98 ? 71.244 19.293 -81.220 1.00 81.81 98 SER A N 1
ATOM 785 C CA . SER A 1 98 ? 71.251 19.177 -79.756 1.00 81.81 98 SER A CA 1
ATOM 786 C C . SER A 1 98 ? 69.865 18.908 -79.171 1.00 81.81 98 SER A C 1
ATOM 788 O O . SER A 1 98 ? 69.741 18.092 -78.256 1.00 81.81 98 SER A O 1
ATOM 790 N N . GLU A 1 99 ? 68.839 19.570 -79.704 1.00 82.12 99 GLU A N 1
ATOM 791 C CA . GLU A 1 99 ? 67.445 19.428 -79.281 1.00 82.12 99 GLU A CA 1
ATOM 792 C C . GLU A 1 99 ? 66.849 18.126 -79.822 1.00 82.12 99 GLU A C 1
ATOM 794 O O . GLU A 1 99 ? 66.217 17.393 -79.070 1.00 82.12 99 GLU A O 1
ATOM 799 N N . GLU A 1 100 ? 67.166 17.744 -81.061 1.00 81.31 100 GLU A N 1
ATOM 800 C CA . GLU A 1 100 ? 66.774 16.445 -81.628 1.00 81.31 100 GLU A CA 1
ATOM 801 C C . GLU A 1 100 ? 67.267 15.269 -80.757 1.00 81.31 100 GLU A C 1
ATOM 803 O O . GLU A 1 100 ? 66.504 14.378 -80.377 1.00 81.31 100 GLU A O 1
ATOM 808 N N . LYS A 1 101 ? 68.536 15.303 -80.324 1.00 84.25 101 LYS A N 1
ATOM 809 C CA . LYS A 1 101 ? 69.101 14.307 -79.393 1.00 84.25 101 LYS A CA 1
ATOM 810 C C . LYS A 1 101 ? 68.484 14.355 -77.995 1.00 84.25 101 LYS A C 1
ATOM 812 O O . LYS A 1 101 ? 68.561 13.370 -77.256 1.00 84.25 101 LYS A O 1
ATOM 817 N N . GLN A 1 102 ? 67.950 15.497 -77.573 1.00 85.44 102 GLN A N 1
ATOM 818 C CA . GLN A 1 102 ? 67.242 15.617 -76.302 1.00 85.44 102 GLN A CA 1
ATOM 819 C C . GLN A 1 102 ? 65.845 14.997 -76.401 1.00 85.44 102 GLN A C 1
ATOM 821 O O . GLN A 1 102 ? 65.518 14.160 -75.563 1.00 85.44 102 GLN A O 1
ATOM 826 N N . LEU A 1 103 ? 65.101 15.295 -77.468 1.00 84.88 103 LEU A N 1
ATOM 827 C CA . LEU A 1 103 ? 63.778 14.726 -77.735 1.00 84.88 103 LEU A CA 1
ATOM 828 C C . LEU A 1 103 ? 63.834 13.199 -77.895 1.00 84.88 103 LEU A C 1
ATOM 830 O O . LEU A 1 103 ? 63.010 12.492 -77.326 1.00 84.88 103 LEU A O 1
ATOM 834 N N . LEU A 1 104 ? 64.859 12.655 -78.564 1.00 84.25 104 LEU A N 1
ATOM 835 C CA . LEU A 1 104 ? 65.060 11.200 -78.656 1.00 84.25 104 LEU A CA 1
ATOM 836 C C . LEU A 1 104 ? 65.325 10.535 -77.293 1.00 84.25 104 LEU A C 1
ATOM 838 O O . LEU A 1 104 ? 64.901 9.403 -77.058 1.00 84.25 104 LEU A O 1
ATOM 842 N N . ARG A 1 105 ? 66.027 11.218 -76.376 1.00 85.94 105 ARG A N 1
ATOM 843 C CA . ARG A 1 105 ? 66.235 10.713 -75.006 1.00 85.94 105 ARG A CA 1
ATOM 844 C C . ARG A 1 105 ? 64.942 10.741 -74.199 1.00 85.94 105 ARG A C 1
ATOM 846 O O . ARG A 1 105 ? 64.705 9.812 -73.434 1.00 85.94 105 ARG A O 1
ATOM 853 N N . GLU A 1 106 ? 64.127 11.769 -74.388 1.00 84.75 106 GLU A N 1
ATOM 854 C CA . GLU A 1 106 ? 62.829 11.923 -73.735 1.00 84.75 106 GLU A CA 1
ATOM 855 C C . GLU A 1 106 ? 61.821 10.877 -74.225 1.00 84.75 106 GLU A C 1
ATOM 857 O O . GLU A 1 106 ? 61.240 10.179 -73.400 1.00 84.75 106 GLU A O 1
ATOM 862 N N . ILE A 1 107 ? 61.715 10.650 -75.542 1.00 85.75 107 ILE A N 1
ATOM 863 C CA . ILE A 1 107 ? 60.900 9.565 -76.119 1.00 85.75 107 ILE A CA 1
ATOM 864 C C . ILE A 1 107 ? 61.312 8.215 -75.529 1.00 85.75 107 ILE A C 1
ATOM 866 O O . ILE A 1 107 ? 60.463 7.470 -75.055 1.00 85.75 107 ILE A O 1
ATOM 870 N N . LYS A 1 108 ? 62.616 7.924 -75.455 1.00 88.06 108 LYS A N 1
ATOM 871 C CA . LYS A 1 108 ? 63.108 6.670 -74.867 1.00 88.06 108 LYS A CA 1
ATOM 872 C C . LYS A 1 108 ? 62.773 6.534 -73.375 1.00 88.06 108 LYS A C 1
ATOM 874 O O . LYS A 1 108 ? 62.545 5.426 -72.893 1.00 88.06 108 LYS A O 1
ATOM 879 N N . GLN A 1 109 ? 62.767 7.637 -72.625 1.00 84.62 109 GLN A N 1
ATOM 880 C CA . GLN A 1 109 ? 62.351 7.640 -71.219 1.00 84.62 109 GLN A CA 1
ATOM 881 C C . GLN A 1 109 ? 60.844 7.408 -71.074 1.00 84.62 109 GLN A C 1
ATOM 883 O O . GLN A 1 109 ? 60.444 6.630 -70.214 1.00 84.62 109 GLN A O 1
ATOM 888 N N . LEU A 1 110 ? 60.030 8.032 -71.928 1.00 84.38 110 LEU A N 1
ATOM 889 C CA . LEU A 1 110 ? 58.577 7.853 -71.968 1.00 84.38 110 LEU A CA 1
ATOM 890 C C . LEU A 1 110 ? 58.186 6.431 -72.403 1.00 84.38 110 LEU A C 1
ATOM 892 O O . LEU A 1 110 ? 57.320 5.808 -71.800 1.00 84.38 110 LEU A O 1
ATOM 896 N N . GLU A 1 111 ? 58.876 5.857 -73.385 1.00 82.81 111 GLU A N 1
ATOM 897 C CA . GLU A 1 111 ? 58.707 4.449 -73.759 1.00 82.81 111 GLU A CA 1
ATOM 898 C C . GLU A 1 111 ? 59.100 3.513 -72.607 1.00 82.81 111 GLU A C 1
ATOM 900 O O . GLU A 1 111 ? 58.399 2.542 -72.330 1.00 82.81 111 GLU A O 1
ATOM 905 N N . GLY A 1 112 ? 60.168 3.838 -71.870 1.00 82.75 112 GLY A N 1
ATOM 906 C CA . GLY A 1 112 ? 60.586 3.094 -70.679 1.00 82.75 112 GLY A CA 1
ATOM 907 C C . GLY A 1 112 ? 59.604 3.169 -69.502 1.00 82.75 112 GLY A C 1
ATOM 908 O O . GLY A 1 112 ? 59.646 2.312 -68.621 1.00 82.75 112 GLY A O 1
ATOM 909 N N . THR A 1 113 ? 58.704 4.157 -69.467 1.00 83.81 113 THR A N 1
ATOM 910 C CA . THR A 1 113 ? 57.639 4.253 -68.456 1.00 83.81 113 THR A CA 1
ATOM 911 C C . THR A 1 113 ? 56.318 3.633 -68.910 1.00 83.81 113 THR A C 1
ATOM 913 O O . THR A 1 113 ? 55.394 3.567 -68.097 1.00 83.81 113 THR A O 1
ATOM 916 N N . ARG A 1 114 ? 56.225 3.105 -70.140 1.00 81.88 114 ARG A N 1
ATOM 917 C CA . ARG A 1 114 ? 55.000 2.510 -70.702 1.00 81.88 114 ARG A CA 1
ATOM 918 C C . ARG A 1 114 ? 54.424 1.396 -69.831 1.00 81.88 114 ARG A C 1
ATOM 920 O O . ARG A 1 114 ? 53.248 1.452 -69.483 1.00 81.88 114 ARG A O 1
ATOM 927 N N . ASP A 1 115 ? 55.253 0.455 -69.386 1.00 82.25 115 ASP A N 1
ATOM 928 C CA . ASP A 1 115 ? 54.814 -0.639 -68.506 1.00 82.25 115 ASP A CA 1
ATOM 929 C C . ASP A 1 115 ? 54.291 -0.121 -67.157 1.00 82.25 115 ASP A C 1
ATOM 931 O O . ASP A 1 115 ? 53.307 -0.632 -66.622 1.00 82.25 115 ASP A O 1
ATOM 935 N N . ASN A 1 116 ? 54.896 0.950 -66.629 1.00 81.25 116 ASN A N 1
ATOM 936 C CA . ASN A 1 116 ? 54.435 1.600 -65.402 1.00 81.25 116 ASN A CA 1
ATOM 937 C C . ASN A 1 116 ? 53.109 2.344 -65.614 1.00 81.25 116 ASN A C 1
ATOM 939 O O . ASN A 1 116 ? 52.274 2.350 -64.712 1.00 81.25 116 ASN A O 1
ATOM 943 N N . VAL A 1 117 ? 52.890 2.959 -66.782 1.00 82.00 117 VAL A N 1
ATOM 944 C CA . VAL A 1 117 ? 51.615 3.602 -67.149 1.00 82.00 117 VAL A CA 1
ATOM 945 C C . VAL A 1 117 ? 50.510 2.558 -67.285 1.00 82.00 117 VAL A C 1
ATOM 947 O O . VAL A 1 117 ? 49.443 2.741 -66.705 1.00 82.00 117 VAL A O 1
ATOM 950 N N . ILE A 1 118 ? 50.776 1.431 -67.951 1.00 82.62 118 ILE A N 1
ATOM 951 C CA . ILE A 1 118 ? 49.827 0.315 -68.087 1.00 82.62 118 ILE A CA 1
ATOM 952 C C . ILE A 1 118 ? 49.498 -0.281 -66.712 1.00 82.62 118 ILE A C 1
ATOM 954 O O . ILE A 1 118 ? 48.326 -0.450 -66.371 1.00 82.62 118 ILE A O 1
ATOM 958 N N . ALA A 1 119 ? 50.511 -0.535 -65.878 1.00 80.44 119 ALA A N 1
ATOM 959 C CA . ALA A 1 119 ? 50.309 -1.025 -64.517 1.00 80.44 119 ALA A CA 1
ATOM 960 C C . ALA A 1 119 ? 49.521 -0.022 -63.656 1.00 80.44 119 ALA A C 1
ATOM 962 O O . ALA A 1 119 ? 48.612 -0.418 -62.926 1.00 80.44 119 ALA A O 1
ATOM 963 N N . ASN A 1 120 ? 49.805 1.278 -63.769 1.00 78.94 120 ASN A N 1
ATOM 964 C CA . ASN A 1 120 ? 49.065 2.323 -63.062 1.00 78.94 120 ASN A CA 1
ATOM 965 C C . ASN A 1 120 ? 47.618 2.452 -63.560 1.00 78.94 120 ASN A C 1
ATOM 967 O O . ASN A 1 120 ? 46.721 2.627 -62.738 1.00 78.94 120 ASN A O 1
ATOM 971 N N . ALA A 1 121 ? 47.361 2.332 -64.865 1.00 80.38 121 ALA A N 1
ATOM 972 C CA . ALA A 1 121 ? 46.015 2.351 -65.440 1.00 80.38 121 ALA A CA 1
ATOM 973 C C . ALA A 1 121 ? 45.192 1.126 -64.997 1.00 80.38 121 ALA A C 1
ATOM 975 O O . ALA A 1 121 ? 44.048 1.268 -64.557 1.00 80.38 121 ALA A O 1
ATOM 976 N N . ALA A 1 122 ? 45.795 -0.066 -65.003 1.00 79.00 122 ALA A N 1
ATOM 977 C CA . ALA A 1 122 ? 45.190 -1.290 -64.474 1.00 79.00 122 ALA A CA 1
ATOM 978 C C . ALA A 1 122 ? 44.926 -1.204 -62.955 1.00 79.00 122 ALA A C 1
ATOM 980 O O . ALA A 1 122 ? 43.905 -1.670 -62.453 1.00 79.00 122 ALA A O 1
ATOM 981 N N . MET A 1 123 ? 45.819 -0.562 -62.197 1.00 74.88 123 MET A N 1
ATOM 982 C CA . MET A 1 123 ? 45.610 -0.320 -60.767 1.00 74.88 123 MET A CA 1
ATOM 983 C C . MET A 1 123 ? 44.504 0.711 -60.512 1.00 74.88 123 MET A C 1
ATOM 985 O O . MET A 1 123 ? 43.697 0.514 -59.607 1.00 74.88 123 MET A O 1
ATOM 989 N N . ARG A 1 124 ? 44.414 1.784 -61.308 1.00 70.69 124 ARG A N 1
ATOM 990 C CA . ARG A 1 124 ? 43.351 2.801 -61.210 1.00 70.69 124 ARG A CA 1
ATOM 991 C C . ARG A 1 124 ? 41.971 2.228 -61.526 1.00 70.69 124 ARG A C 1
ATOM 993 O O . ARG A 1 124 ? 41.041 2.498 -60.774 1.00 70.69 124 ARG A O 1
ATOM 1000 N N . THR A 1 125 ? 41.849 1.408 -62.569 1.00 76.50 125 THR A N 1
ATOM 1001 C CA . THR A 1 125 ? 40.598 0.705 -62.914 1.00 76.50 125 THR A CA 1
ATOM 1002 C C . THR A 1 125 ? 40.187 -0.267 -61.813 1.00 76.50 125 THR A C 1
ATOM 1004 O O . THR A 1 125 ? 39.059 -0.198 -61.336 1.00 76.50 125 THR A O 1
ATOM 1007 N N . LYS A 1 126 ? 41.122 -1.067 -61.284 1.00 75.62 126 LYS A N 1
ATOM 1008 C CA . LYS A 1 126 ? 40.864 -1.950 -60.134 1.00 75.62 126 LYS A CA 1
ATOM 1009 C C . LYS A 1 126 ? 40.452 -1.186 -58.869 1.00 75.62 126 LYS A C 1
ATOM 1011 O O . LYS A 1 126 ? 39.574 -1.634 -58.132 1.00 75.62 126 LYS A O 1
ATOM 1016 N N . ILE A 1 127 ? 41.059 -0.025 -58.609 1.00 69.69 127 ILE A N 1
ATOM 1017 C CA . ILE A 1 127 ? 40.642 0.869 -57.520 1.00 69.69 127 ILE A CA 1
ATOM 1018 C C . ILE A 1 127 ? 39.223 1.385 -57.784 1.00 69.69 127 ILE A C 1
ATOM 1020 O O . ILE A 1 127 ? 38.398 1.325 -56.881 1.00 69.69 127 ILE A O 1
ATOM 1024 N N . GLN A 1 128 ? 38.909 1.830 -58.999 1.00 74.38 128 GLN A N 1
ATOM 1025 C CA . GLN A 1 128 ? 37.589 2.343 -59.371 1.00 74.38 128 GLN A CA 1
ATOM 1026 C C . GLN A 1 128 ? 36.483 1.278 -59.279 1.00 74.38 128 GLN A C 1
ATOM 1028 O O . GLN A 1 128 ? 35.423 1.553 -58.724 1.00 74.38 128 GLN A O 1
ATOM 1033 N N . GLU A 1 129 ? 36.744 0.046 -59.713 1.00 74.94 129 GLU A N 1
ATOM 1034 C CA . GLU A 1 129 ? 35.834 -1.094 -59.535 1.00 74.94 129 GLU A CA 1
ATOM 1035 C C . GLU A 1 129 ? 35.617 -1.419 -58.049 1.00 74.94 129 GLU A C 1
ATOM 1037 O O . GLU A 1 129 ? 34.493 -1.671 -57.611 1.00 74.94 129 GLU A O 1
ATOM 1042 N N . SER A 1 130 ? 36.681 -1.349 -57.238 1.00 68.69 130 SER A N 1
ATOM 1043 C CA . SER A 1 130 ? 36.573 -1.535 -55.787 1.00 68.69 130 SER A CA 1
ATOM 1044 C C . SER A 1 130 ? 35.863 -0.374 -55.076 1.00 68.69 130 SER A C 1
ATOM 1046 O O . SER A 1 130 ? 35.267 -0.578 -54.021 1.00 68.69 130 SER A O 1
ATOM 1048 N N . LEU A 1 131 ? 35.891 0.841 -55.638 1.00 70.44 131 LEU A N 1
ATOM 1049 C CA . LEU A 1 131 ? 35.208 2.012 -55.082 1.00 70.44 131 LEU A CA 1
ATOM 1050 C C . LEU A 1 131 ? 33.685 1.869 -55.162 1.00 70.44 131 LEU A C 1
ATOM 1052 O O . LEU A 1 131 ? 33.030 2.203 -54.181 1.00 70.44 131 LEU A O 1
ATOM 1056 N N . GLY A 1 132 ? 33.136 1.285 -56.234 1.00 72.81 132 GLY A N 1
ATOM 1057 C CA . GLY A 1 132 ? 31.702 0.966 -56.300 1.00 72.81 132 GLY A CA 1
ATOM 1058 C C . GLY A 1 132 ? 31.274 0.017 -55.174 1.00 72.81 132 GLY A C 1
ATOM 1059 O O . GLY A 1 132 ? 30.366 0.315 -54.406 1.00 72.81 132 GLY A O 1
ATOM 1060 N N . GLN A 1 133 ? 32.039 -1.059 -54.959 1.00 73.75 133 GLN A N 1
ATOM 1061 C CA . GLN A 1 133 ? 31.802 -1.995 -53.848 1.00 73.75 133 GLN A CA 1
ATOM 1062 C C . GLN A 1 133 ? 31.942 -1.325 -52.471 1.00 73.75 133 GLN A C 1
ATOM 1064 O O . GLN A 1 133 ? 31.268 -1.696 -51.510 1.00 73.75 133 GLN A O 1
ATOM 1069 N N . LYS A 1 134 ? 32.829 -0.332 -52.351 1.00 78.38 134 LYS A N 1
ATOM 1070 C CA . LYS A 1 134 ? 33.009 0.451 -51.125 1.00 78.38 134 LYS A CA 1
ATOM 1071 C C . LYS A 1 134 ? 31.801 1.323 -50.822 1.00 78.38 134 LYS A C 1
ATOM 1073 O O . LYS A 1 134 ? 31.405 1.394 -49.661 1.00 78.38 134 LYS A O 1
ATOM 1078 N N . GLU A 1 135 ? 31.293 2.022 -51.832 1.00 82.00 135 GLU A N 1
ATOM 1079 C CA . GLU A 1 135 ? 30.151 2.928 -51.721 1.00 82.00 135 GLU A CA 1
ATOM 1080 C C . GLU A 1 135 ? 28.898 2.148 -51.322 1.00 82.00 135 GLU A C 1
ATOM 1082 O O . GLU A 1 135 ? 28.262 2.514 -50.335 1.00 82.00 135 GLU A O 1
ATOM 1087 N N . ASP A 1 136 ? 28.655 0.994 -51.947 1.00 82.06 136 ASP A N 1
ATOM 1088 C CA . ASP A 1 136 ? 27.540 0.103 -51.608 1.00 82.06 136 ASP A CA 1
ATOM 1089 C C . ASP A 1 136 ? 27.597 -0.378 -50.145 1.00 82.06 136 ASP A C 1
ATOM 1091 O O . ASP A 1 136 ? 26.621 -0.272 -49.395 1.00 82.06 136 ASP A O 1
ATOM 1095 N N . ILE A 1 137 ? 28.764 -0.861 -49.690 1.00 81.50 137 ILE A N 1
ATOM 1096 C CA . ILE A 1 137 ? 28.948 -1.298 -48.294 1.00 81.50 137 ILE A CA 1
ATOM 1097 C C . ILE A 1 137 ? 28.824 -0.105 -47.336 1.00 81.50 137 ILE A C 1
ATOM 1099 O O . ILE A 1 137 ? 28.272 -0.230 -46.240 1.00 81.50 137 ILE A O 1
ATOM 1103 N N . GLN A 1 138 ? 29.336 1.064 -47.720 1.00 85.19 138 GLN A N 1
ATOM 1104 C CA . GLN A 1 138 ? 29.260 2.272 -46.908 1.00 85.19 138 GLN A CA 1
ATOM 1105 C C . GLN A 1 138 ? 27.813 2.749 -46.744 1.00 85.19 138 GLN A C 1
ATOM 1107 O O . GLN A 1 138 ? 27.429 3.127 -45.636 1.00 85.19 138 GLN A O 1
ATOM 1112 N N . ASP A 1 139 ? 27.007 2.710 -47.800 1.00 86.38 139 ASP A N 1
ATOM 1113 C CA . ASP A 1 139 ? 25.600 3.097 -47.750 1.00 86.38 139 ASP A CA 1
ATOM 1114 C C . ASP A 1 139 ? 24.758 2.085 -46.969 1.00 86.38 139 ASP A C 1
ATOM 1116 O O . ASP A 1 139 ? 23.928 2.490 -46.150 1.00 86.38 139 ASP A O 1
ATOM 1120 N N . GLN A 1 140 ? 25.059 0.787 -47.077 1.00 85.62 140 GLN A N 1
ATOM 1121 C CA . GLN A 1 140 ? 24.456 -0.237 -46.222 1.00 85.62 140 GLN A CA 1
ATOM 1122 C C . GLN A 1 140 ? 24.780 -0.011 -44.734 1.00 85.62 140 GLN A C 1
ATOM 1124 O O . GLN A 1 140 ? 23.888 -0.062 -43.885 1.00 85.62 140 GLN A O 1
ATOM 1129 N N . VAL A 1 141 ? 26.039 0.294 -44.397 1.00 86.75 141 VAL A N 1
ATOM 1130 C CA . VAL A 1 141 ? 26.449 0.588 -43.012 1.00 86.75 141 VAL A CA 1
ATOM 1131 C C . VAL A 1 141 ? 25.799 1.873 -42.491 1.00 86.75 141 VAL A C 1
ATOM 1133 O O . VAL A 1 141 ? 25.395 1.911 -41.328 1.00 86.75 141 VAL A O 1
ATOM 1136 N N . LYS A 1 142 ? 25.650 2.914 -43.324 1.00 89.56 142 LYS A N 1
ATOM 1137 C CA . LYS A 1 142 ? 24.916 4.139 -42.954 1.00 89.56 142 LYS A CA 1
ATOM 1138 C C . LYS A 1 142 ? 23.446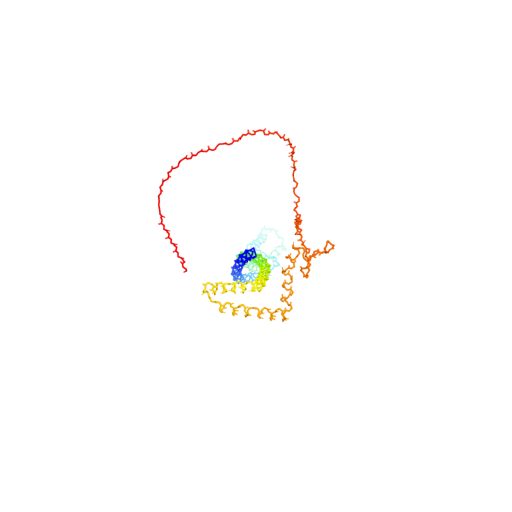 3.844 -42.665 1.00 89.56 142 LYS A C 1
ATOM 1140 O O . LYS A 1 142 ? 22.936 4.305 -41.648 1.00 89.56 142 LYS A O 1
ATOM 1145 N N . LEU A 1 143 ? 22.782 3.077 -43.531 1.00 87.62 143 LEU A N 1
ATOM 1146 C CA . LEU A 1 143 ? 21.372 2.724 -43.371 1.00 87.62 143 LEU A CA 1
ATOM 1147 C C . LEU A 1 143 ? 21.148 1.938 -42.073 1.00 87.62 143 LEU A C 1
ATOM 1149 O O . LEU A 1 143 ? 20.357 2.358 -41.233 1.00 87.62 143 LEU A O 1
ATOM 1153 N N . MET A 1 144 ? 21.951 0.898 -41.832 1.00 84.69 144 MET A N 1
ATOM 1154 C CA . MET A 1 144 ? 21.917 0.154 -40.568 1.00 84.69 144 MET A CA 1
ATOM 1155 C C . MET A 1 144 ? 22.269 1.033 -39.353 1.00 84.69 144 MET A C 1
ATOM 1157 O O . MET A 1 144 ? 21.743 0.825 -38.262 1.00 84.69 144 MET A O 1
ATOM 1161 N N . GLY A 1 145 ? 23.158 2.017 -39.515 1.00 87.25 145 GLY A N 1
ATOM 1162 C CA . GLY A 1 145 ? 23.491 2.992 -38.474 1.00 87.25 145 GLY A CA 1
ATOM 1163 C C . GLY A 1 145 ? 22.303 3.875 -38.081 1.00 87.25 145 GLY A C 1
ATOM 1164 O O . GLY A 1 145 ? 22.081 4.099 -36.890 1.00 87.25 145 GLY A O 1
ATOM 1165 N N . ASN A 1 146 ? 21.511 4.320 -39.060 1.00 87.94 146 ASN A N 1
ATOM 1166 C CA . ASN A 1 146 ? 20.282 5.079 -38.824 1.00 87.94 146 ASN A CA 1
ATOM 1167 C C . ASN A 1 146 ? 19.223 4.230 -38.104 1.00 87.94 146 ASN A C 1
ATOM 1169 O O . ASN A 1 146 ? 18.606 4.713 -37.153 1.00 87.94 146 ASN A O 1
ATOM 1173 N N . ASP A 1 147 ? 19.064 2.961 -38.495 1.00 85.38 147 ASP A N 1
ATOM 1174 C CA . ASP A 1 147 ? 18.143 2.028 -37.832 1.00 85.38 147 ASP A CA 1
ATOM 1175 C C . ASP A 1 147 ? 18.534 1.801 -36.361 1.00 85.38 147 ASP A C 1
ATOM 1177 O O . ASP A 1 147 ? 17.690 1.862 -35.465 1.00 85.38 147 ASP A O 1
ATOM 1181 N N . LEU A 1 148 ? 19.832 1.609 -36.080 1.00 87.00 148 LEU A N 1
ATOM 1182 C CA . LEU A 1 148 ? 20.347 1.475 -34.711 1.00 87.00 148 LEU A CA 1
ATOM 1183 C C . LEU A 1 148 ? 20.104 2.735 -33.864 1.00 87.00 148 LEU A C 1
ATOM 1185 O O . LEU A 1 148 ? 19.791 2.620 -32.675 1.00 87.00 148 LEU A O 1
ATOM 1189 N N . ASP A 1 149 ? 20.252 3.930 -34.444 1.00 88.50 149 ASP A N 1
ATOM 1190 C CA . ASP A 1 149 ? 19.955 5.189 -33.752 1.00 88.50 149 ASP A CA 1
ATOM 1191 C C . ASP A 1 149 ? 18.455 5.325 -33.443 1.00 88.50 149 ASP A C 1
ATOM 1193 O O . ASP A 1 149 ? 18.084 5.725 -32.335 1.00 88.50 149 ASP A O 1
ATOM 1197 N N . GLY A 1 150 ? 17.590 4.908 -34.375 1.00 87.81 150 GLY A N 1
ATOM 1198 C CA . GLY A 1 150 ? 16.145 4.797 -34.161 1.00 87.81 150 GLY A CA 1
ATOM 1199 C C . GLY A 1 150 ? 15.807 3.910 -32.960 1.00 87.81 150 GLY A C 1
ATOM 1200 O O . GLY A 1 150 ? 15.171 4.366 -32.007 1.00 87.81 150 GLY A O 1
ATOM 1201 N N . VAL A 1 151 ? 16.339 2.685 -32.935 1.00 87.50 151 VAL A N 1
ATOM 1202 C CA . VAL A 1 151 ? 16.120 1.738 -31.828 1.00 87.50 151 VAL A CA 1
ATOM 1203 C C . VAL A 1 151 ? 16.665 2.274 -30.496 1.00 87.50 151 VAL A C 1
ATOM 1205 O O . VAL A 1 151 ? 16.048 2.102 -29.444 1.00 87.50 151 VAL A O 1
ATOM 1208 N N . ARG A 1 152 ? 17.798 2.988 -30.504 1.00 87.56 152 ARG A N 1
ATOM 1209 C CA . ARG A 1 152 ? 18.354 3.614 -29.292 1.00 87.56 152 ARG A CA 1
ATOM 1210 C C . ARG A 1 152 ? 17.456 4.737 -28.756 1.00 87.56 152 ARG A C 1
ATOM 1212 O O . ARG A 1 152 ? 17.316 4.877 -27.537 1.00 87.56 152 ARG A O 1
ATOM 1219 N N . LYS A 1 153 ? 16.822 5.527 -29.627 1.00 90.00 153 LYS A N 1
ATOM 1220 C CA . LYS A 1 153 ? 15.832 6.541 -29.217 1.00 90.00 153 LYS A CA 1
ATOM 1221 C C . LYS A 1 153 ? 14.603 5.892 -28.584 1.00 90.00 153 LYS A C 1
ATOM 1223 O O . LYS A 1 153 ? 14.169 6.338 -27.521 1.00 90.00 153 LYS A O 1
ATOM 1228 N N . GLU A 1 154 ? 14.090 4.816 -29.174 1.00 88.19 154 GLU A N 1
ATOM 1229 C CA . GLU A 1 154 ? 12.973 4.042 -28.617 1.00 88.19 154 GLU A CA 1
ATOM 1230 C C . GLU A 1 154 ? 13.323 3.433 -27.254 1.00 88.19 154 GLU A C 1
ATOM 1232 O O . GLU A 1 154 ? 12.553 3.555 -26.297 1.00 88.19 154 GLU A O 1
ATOM 1237 N N . GLN A 1 155 ? 14.531 2.881 -27.114 1.00 89.50 155 GLN A N 1
ATOM 1238 C CA . GLN A 1 155 ? 15.046 2.368 -25.846 1.00 89.50 155 GLN A CA 1
ATOM 1239 C C . GLN A 1 155 ? 15.063 3.452 -24.754 1.00 89.50 155 GLN A C 1
ATOM 1241 O O . GLN A 1 155 ? 14.606 3.218 -23.631 1.00 89.50 155 GLN A O 1
ATOM 1246 N N . ASN A 1 156 ? 15.547 4.654 -25.078 1.00 90.25 156 ASN A N 1
ATOM 1247 C CA . ASN A 1 156 ? 15.557 5.791 -24.154 1.00 90.25 156 ASN A CA 1
ATOM 1248 C C . ASN A 1 156 ? 14.136 6.252 -23.786 1.00 90.25 156 ASN A C 1
ATOM 1250 O O . ASN A 1 156 ? 13.872 6.601 -22.628 1.00 90.25 156 ASN A O 1
ATOM 1254 N N . ALA A 1 157 ? 13.202 6.218 -24.740 1.00 92.19 157 ALA A N 1
ATOM 1255 C CA . ALA A 1 157 ? 11.799 6.535 -24.498 1.00 92.19 157 ALA A CA 1
ATOM 1256 C C . ALA A 1 157 ? 11.149 5.520 -23.542 1.00 92.19 157 ALA A C 1
ATOM 1258 O O . ALA A 1 157 ? 10.470 5.915 -22.591 1.00 92.19 157 ALA A O 1
ATOM 1259 N N . ILE A 1 158 ? 11.404 4.222 -23.728 1.00 91.38 158 ILE A N 1
ATOM 1260 C CA . ILE A 1 158 ? 10.937 3.155 -22.827 1.00 91.38 158 ILE A CA 1
ATOM 1261 C C . ILE A 1 158 ? 11.548 3.306 -21.438 1.00 91.38 158 ILE A C 1
ATOM 1263 O O . ILE A 1 158 ? 10.836 3.191 -20.440 1.00 91.38 158 ILE A O 1
ATOM 1267 N N . TRP A 1 159 ? 12.842 3.619 -21.347 1.00 91.25 159 TRP A N 1
ATOM 1268 C CA . TRP A 1 159 ? 13.499 3.853 -20.063 1.00 91.25 159 TRP A CA 1
ATOM 1269 C C . TRP A 1 159 ? 12.869 5.029 -19.309 1.00 91.25 159 TRP A C 1
ATOM 1271 O O . TRP A 1 159 ? 12.570 4.917 -18.118 1.00 91.25 159 TRP A O 1
ATOM 1281 N N . SER A 1 160 ? 12.576 6.121 -20.018 1.00 94.50 160 SER A N 1
ATOM 1282 C CA . SER A 1 160 ? 11.892 7.294 -19.465 1.00 94.50 160 SER A CA 1
ATOM 1283 C C . SER A 1 160 ? 10.482 6.950 -18.976 1.00 94.50 160 SER A C 1
ATOM 1285 O O . SER A 1 160 ? 10.130 7.274 -17.841 1.00 94.50 160 SER A O 1
ATOM 1287 N N . LYS A 1 161 ? 9.698 6.213 -19.775 1.00 95.38 161 LYS A N 1
ATOM 1288 C CA . LYS A 1 161 ? 8.369 5.712 -19.379 1.00 95.38 161 LYS A CA 1
ATOM 1289 C C . LYS A 1 161 ? 8.450 4.813 -18.143 1.00 95.38 161 LYS A C 1
ATOM 1291 O O . LYS A 1 161 ? 7.697 4.997 -17.190 1.00 95.38 161 LYS A O 1
ATOM 1296 N N . LYS A 1 162 ? 9.401 3.877 -18.112 1.00 93.94 162 LYS A N 1
ATOM 1297 C CA . LYS A 1 162 ? 9.630 2.974 -16.975 1.00 93.94 162 LYS A CA 1
ATOM 1298 C C . LYS A 1 162 ? 9.996 3.743 -15.707 1.00 93.94 162 LYS A C 1
ATOM 1300 O O . LYS A 1 162 ? 9.511 3.394 -14.633 1.00 93.94 162 LYS A O 1
ATOM 1305 N N . LYS A 1 163 ? 10.821 4.789 -15.816 1.00 95.62 163 LYS A N 1
ATOM 1306 C CA . LYS A 1 163 ? 11.158 5.673 -14.693 1.00 95.62 163 LYS A CA 1
ATOM 1307 C C . LYS A 1 163 ? 9.915 6.391 -14.158 1.00 95.62 163 LYS A C 1
ATOM 1309 O O . LYS A 1 163 ? 9.646 6.297 -12.966 1.00 95.62 163 LYS A O 1
ATOM 1314 N N . GLN A 1 164 ? 9.114 6.997 -15.035 1.00 96.88 164 GLN A N 1
ATOM 1315 C CA . GLN A 1 164 ? 7.866 7.664 -14.645 1.00 96.88 164 GLN A CA 1
ATOM 1316 C C . GLN A 1 164 ? 6.878 6.707 -13.962 1.00 96.88 164 GLN A C 1
ATOM 1318 O O . GLN A 1 164 ? 6.262 7.060 -12.960 1.00 96.88 164 GLN A O 1
ATOM 1323 N N . ILE A 1 165 ? 6.723 5.479 -14.472 1.00 96.12 165 ILE A N 1
ATOM 1324 C CA . ILE A 1 165 ? 5.836 4.491 -13.843 1.00 96.12 165 ILE A CA 1
ATOM 1325 C C . ILE A 1 165 ? 6.372 4.077 -12.468 1.00 96.12 165 ILE A C 1
ATOM 1327 O O . ILE A 1 165 ? 5.590 3.976 -11.529 1.00 96.12 165 ILE A O 1
ATOM 1331 N N . LYS A 1 166 ? 7.688 3.887 -12.311 1.00 95.56 166 LYS A N 1
ATOM 1332 C CA . LYS A 1 166 ? 8.291 3.597 -10.998 1.00 95.56 166 LYS A CA 1
ATOM 1333 C C . LYS A 1 166 ? 8.038 4.709 -9.981 1.00 95.56 166 LYS A C 1
ATOM 1335 O O . LYS A 1 166 ? 7.694 4.408 -8.844 1.00 95.56 166 LYS A O 1
ATOM 1340 N N . GLU A 1 167 ? 8.168 5.968 -10.389 1.00 97.00 167 GLU A N 1
ATOM 1341 C CA . GLU A 1 167 ? 7.853 7.122 -9.536 1.00 97.00 167 GLU A CA 1
ATOM 1342 C C . GLU A 1 167 ? 6.371 7.118 -9.125 1.00 97.00 167 GLU A C 1
ATOM 1344 O O . GLU A 1 167 ? 6.058 7.290 -7.949 1.00 97.00 167 GLU A O 1
ATOM 1349 N N . LYS A 1 168 ? 5.452 6.820 -10.058 1.00 97.44 168 LYS A N 1
ATOM 1350 C CA . LYS A 1 168 ? 4.019 6.659 -9.750 1.00 97.44 168 LYS A CA 1
ATOM 1351 C C . LYS A 1 168 ? 3.746 5.498 -8.791 1.00 97.44 168 LYS A C 1
ATOM 1353 O O . LYS A 1 168 ? 2.943 5.656 -7.877 1.00 97.44 168 LYS A O 1
ATOM 1358 N N . VAL A 1 169 ? 4.402 4.349 -8.979 1.00 97.12 169 VAL A N 1
ATOM 1359 C CA . VAL A 1 169 ? 4.277 3.186 -8.082 1.00 97.12 169 VAL A CA 1
ATOM 1360 C C . VAL A 1 169 ? 4.729 3.555 -6.673 1.00 97.12 169 VAL A C 1
ATOM 1362 O O . VAL A 1 169 ? 3.969 3.335 -5.737 1.00 97.12 169 VAL A O 1
ATOM 1365 N N . SER A 1 170 ? 5.894 4.191 -6.533 1.00 96.75 170 SER A N 1
ATOM 1366 C CA . SER A 1 170 ? 6.399 4.648 -5.234 1.00 96.75 170 SER A CA 1
ATOM 1367 C C . SER A 1 170 ? 5.448 5.652 -4.571 1.00 96.75 170 SER A C 1
ATOM 1369 O O . SER A 1 170 ? 5.144 5.522 -3.389 1.00 96.75 170 SER A O 1
ATOM 1371 N N . ALA A 1 171 ? 4.889 6.599 -5.333 1.00 97.81 171 ALA A N 1
ATOM 1372 C CA . ALA A 1 171 ? 3.902 7.541 -4.809 1.00 97.81 171 ALA A CA 1
ATOM 1373 C C . ALA A 1 171 ? 2.611 6.847 -4.327 1.00 97.81 171 ALA A C 1
ATOM 1375 O O . ALA A 1 171 ? 2.038 7.244 -3.311 1.00 97.81 171 ALA A O 1
ATOM 1376 N N . ILE A 1 172 ? 2.137 5.816 -5.037 1.00 97.12 172 ILE A N 1
ATOM 1377 C CA . ILE A 1 172 ? 0.983 5.011 -4.606 1.00 97.12 172 ILE A CA 1
ATOM 1378 C C . ILE A 1 172 ? 1.325 4.189 -3.360 1.00 97.12 172 ILE A C 1
ATOM 1380 O O . ILE A 1 172 ? 0.493 4.088 -2.465 1.00 97.12 172 ILE A O 1
ATOM 1384 N N . GLU A 1 173 ? 2.529 3.625 -3.269 1.00 96.88 173 GLU A N 1
ATOM 1385 C CA . GLU A 1 173 ? 2.981 2.882 -2.087 1.00 96.88 173 GLU A CA 1
ATOM 1386 C C . GLU A 1 173 ? 2.975 3.760 -0.835 1.00 96.88 173 GLU A C 1
ATOM 1388 O O . GLU A 1 173 ? 2.352 3.376 0.153 1.00 96.88 173 GLU A O 1
ATOM 1393 N N . SER A 1 174 ? 3.514 4.980 -0.907 1.00 97.31 174 SER A N 1
ATOM 1394 C CA . SER A 1 174 ? 3.449 5.929 0.213 1.00 97.31 174 SER A CA 1
ATOM 1395 C C . SER A 1 174 ? 2.010 6.298 0.601 1.00 97.31 174 SER A C 1
ATOM 1397 O O . SER A 1 174 ? 1.700 6.430 1.783 1.00 97.31 174 SER A O 1
ATOM 1399 N N . LYS A 1 175 ? 1.090 6.428 -0.369 1.00 97.25 175 LYS A N 1
ATOM 1400 C CA . LYS A 1 175 ? -0.341 6.650 -0.077 1.00 97.25 175 LYS A CA 1
ATOM 1401 C C . LYS A 1 175 ? -0.990 5.442 0.596 1.00 97.25 175 LYS A C 1
ATOM 1403 O O . LYS A 1 175 ? -1.785 5.616 1.514 1.00 97.25 175 LYS A O 1
ATOM 1408 N N . ILE A 1 176 ? -0.667 4.227 0.148 1.00 97.31 176 ILE A N 1
ATOM 1409 C CA . ILE A 1 176 ? -1.148 2.985 0.764 1.00 97.31 176 ILE A CA 1
ATOM 1410 C C . ILE A 1 176 ? -0.671 2.903 2.215 1.00 97.31 176 ILE A C 1
ATOM 1412 O O . ILE A 1 176 ? -1.469 2.562 3.083 1.00 97.31 176 ILE A O 1
ATOM 1416 N N . GLU A 1 177 ? 0.594 3.225 2.483 1.00 97.38 177 GLU A N 1
ATOM 1417 C CA . GLU A 1 177 ? 1.155 3.247 3.837 1.00 97.38 177 GLU A CA 1
ATOM 1418 C C . GLU A 1 177 ? 0.422 4.254 4.731 1.00 97.38 177 GLU A C 1
ATOM 1420 O O . GLU A 1 177 ? -0.094 3.864 5.779 1.00 97.38 177 GLU A O 1
ATOM 1425 N N . ALA A 1 178 ? 0.257 5.500 4.275 1.00 97.25 178 ALA A N 1
ATOM 1426 C CA . ALA A 1 178 ? -0.471 6.529 5.019 1.00 97.25 178 ALA A CA 1
ATOM 1427 C C . ALA A 1 178 ? -1.925 6.117 5.330 1.00 97.25 178 ALA A C 1
ATOM 1429 O O . ALA A 1 178 ? -2.367 6.182 6.477 1.00 97.25 178 ALA A O 1
ATOM 1430 N N . LEU A 1 179 ? -2.665 5.608 4.336 1.00 97.06 179 LEU A N 1
ATOM 1431 C CA . LEU A 1 179 ? -4.040 5.130 4.538 1.00 97.06 179 LEU A CA 1
ATOM 1432 C C . LEU A 1 179 ? -4.104 3.915 5.474 1.00 97.06 179 LEU A C 1
ATOM 1434 O O . LEU A 1 179 ? -5.070 3.754 6.223 1.00 97.06 179 LEU A O 1
ATOM 1438 N N . GLN A 1 180 ? -3.092 3.045 5.450 1.00 97.12 180 GLN A N 1
ATOM 1439 C CA . GLN A 1 180 ? -3.010 1.892 6.341 1.00 97.12 180 GLN A CA 1
ATOM 1440 C C . GLN A 1 180 ? -2.781 2.326 7.795 1.00 97.12 180 GLN A C 1
ATOM 1442 O O . GLN A 1 180 ? -3.392 1.756 8.705 1.00 97.12 180 GLN A O 1
ATOM 1447 N N . GLU A 1 181 ? -1.950 3.342 8.024 1.00 97.62 181 GLU A N 1
ATOM 1448 C CA . GLU A 1 181 ? -1.771 3.959 9.340 1.00 97.62 181 GLU A CA 1
ATOM 1449 C C . GLU A 1 181 ? -3.069 4.605 9.832 1.00 97.62 181 GLU A C 1
ATOM 1451 O O . GLU A 1 181 ? -3.527 4.304 10.940 1.00 97.62 181 GLU A O 1
ATOM 1456 N N . GLU A 1 182 ? -3.733 5.408 8.999 1.00 96.69 182 GLU A N 1
ATOM 1457 C CA . GLU A 1 182 ? -5.028 6.010 9.332 1.00 96.69 182 GLU A CA 1
ATOM 1458 C C . GLU A 1 182 ? -6.076 4.946 9.682 1.00 96.69 182 GLU A C 1
ATOM 1460 O O . GLU A 1 182 ? -6.741 5.033 10.723 1.00 96.69 182 GLU A O 1
ATOM 1465 N N . LEU A 1 183 ? -6.174 3.886 8.876 1.00 97.62 183 LEU A N 1
ATOM 1466 C CA . LEU A 1 183 ? -7.069 2.760 9.123 1.00 97.62 183 LEU A CA 1
ATOM 1467 C C . LEU A 1 183 ? -6.783 2.100 10.479 1.00 97.62 183 LEU A C 1
ATOM 1469 O O . LEU A 1 183 ? -7.715 1.835 11.248 1.00 97.62 183 LEU A O 1
ATOM 1473 N N . ASN A 1 184 ? -5.510 1.877 10.807 1.00 97.12 184 ASN A N 1
ATOM 1474 C CA . ASN A 1 184 ? -5.100 1.316 12.092 1.00 97.12 184 ASN A CA 1
ATOM 1475 C C . ASN A 1 184 ? -5.511 2.224 13.258 1.00 97.12 184 ASN A C 1
ATOM 1477 O O . ASN A 1 184 ? -6.073 1.737 14.246 1.00 97.12 184 ASN A O 1
ATOM 1481 N N . THR A 1 185 ? -5.320 3.542 13.141 1.00 97.44 185 THR A N 1
ATOM 1482 C CA . THR A 1 185 ? -5.728 4.489 14.194 1.00 97.44 185 THR A CA 1
ATOM 1483 C C . THR A 1 185 ? -7.242 4.464 14.424 1.00 97.44 185 THR A C 1
ATOM 1485 O O . THR A 1 185 ? -7.706 4.498 15.568 1.00 97.44 185 THR A O 1
ATOM 1488 N N . ILE A 1 186 ? -8.040 4.346 13.359 1.00 96.69 186 ILE A N 1
ATOM 1489 C CA . ILE A 1 186 ? -9.502 4.264 13.450 1.00 96.69 186 ILE A CA 1
ATOM 1490 C C . ILE A 1 186 ? -9.938 2.949 14.091 1.00 96.69 186 ILE A C 1
ATOM 1492 O O . ILE A 1 186 ? -10.831 2.954 14.944 1.00 96.69 186 ILE A O 1
ATOM 1496 N N . ILE A 1 187 ? -9.302 1.831 13.734 1.00 95.75 187 ILE A N 1
ATOM 1497 C CA . ILE A 1 187 ? -9.559 0.527 14.358 1.00 95.75 187 ILE A CA 1
ATOM 1498 C C . ILE A 1 187 ? -9.259 0.586 15.858 1.00 95.75 187 ILE A C 1
ATOM 1500 O O . ILE A 1 187 ? -10.088 0.151 16.658 1.00 95.75 187 ILE A O 1
ATOM 1504 N N . GLN A 1 188 ? -8.134 1.183 16.257 1.00 96.88 188 GLN A N 1
ATOM 1505 C CA . GLN A 1 188 ? -7.785 1.356 17.668 1.00 96.88 188 GLN A CA 1
ATOM 1506 C C . GLN A 1 188 ? -8.803 2.230 18.409 1.00 96.88 188 GLN A C 1
ATOM 1508 O O . GLN A 1 188 ? -9.277 1.844 19.477 1.00 96.88 188 GLN A O 1
ATOM 1513 N N . LYS A 1 189 ? -9.196 3.379 17.839 1.00 96.25 189 LYS A N 1
ATOM 1514 C CA . LYS A 1 189 ? -10.234 4.252 18.419 1.00 96.25 189 LYS A CA 1
ATOM 1515 C C . LYS A 1 189 ? -11.560 3.512 18.589 1.00 96.25 189 LYS A C 1
ATOM 1517 O O . LYS A 1 189 ? -12.209 3.638 19.624 1.00 96.25 189 LYS A O 1
ATOM 1522 N N . ARG A 1 190 ? -11.954 2.714 17.592 1.00 95.56 190 ARG A N 1
ATOM 1523 C CA . ARG A 1 190 ? -13.166 1.888 17.638 1.00 95.56 190 ARG A CA 1
ATOM 1524 C C . ARG A 1 190 ? -13.087 0.834 18.743 1.00 95.56 190 ARG A C 1
ATOM 1526 O O . ARG A 1 190 ? -14.059 0.680 19.472 1.00 95.56 190 ARG A O 1
ATOM 1533 N N . ASN A 1 191 ? -11.969 0.120 18.858 1.00 95.44 191 ASN A N 1
ATOM 1534 C CA . ASN A 1 191 ? -11.793 -0.922 19.873 1.00 95.44 191 ASN A CA 1
ATOM 1535 C C . ASN A 1 191 ? -11.852 -0.328 21.282 1.00 95.44 191 ASN A C 1
ATOM 1537 O O . ASN A 1 191 ? -12.658 -0.780 22.086 1.00 95.44 191 ASN A O 1
ATOM 1541 N N . LYS A 1 192 ? -11.124 0.769 21.527 1.00 96.31 192 LYS A N 1
ATOM 1542 C CA . LYS A 1 192 ? -11.174 1.494 22.805 1.00 96.31 192 LYS A CA 1
ATOM 1543 C C . LYS A 1 192 ? -12.590 1.956 23.150 1.00 96.31 192 LYS A C 1
ATOM 1545 O O . LYS A 1 192 ? -13.047 1.760 24.266 1.00 96.31 192 LYS A O 1
ATOM 1550 N N . ALA A 1 193 ? -13.315 2.532 22.188 1.00 95.06 193 ALA A N 1
ATOM 1551 C CA . ALA A 1 193 ? -14.701 2.955 22.403 1.00 95.06 193 ALA A CA 1
ATOM 1552 C C . ALA A 1 193 ? -15.654 1.780 22.688 1.00 95.06 193 ALA A C 1
ATOM 1554 O O . ALA A 1 193 ? -16.663 1.943 23.370 1.00 95.06 193 ALA A O 1
ATOM 1555 N N . TYR A 1 194 ? -15.367 0.601 22.138 1.00 94.81 194 TYR A N 1
ATOM 1556 C CA . TYR A 1 194 ? -16.147 -0.600 22.398 1.00 94.81 194 TYR A CA 1
ATOM 1557 C C . TYR A 1 194 ? -15.851 -1.176 23.787 1.00 94.81 194 TYR A C 1
ATOM 1559 O O . TYR A 1 194 ? -16.785 -1.500 24.515 1.00 94.81 194 TYR A O 1
ATOM 1567 N N . GLU A 1 195 ? -14.580 -1.229 24.184 1.00 96.69 195 GLU A N 1
ATOM 1568 C CA . GLU A 1 195 ? -14.149 -1.645 25.523 1.00 96.69 195 GLU A CA 1
ATOM 1569 C C . GLU A 1 195 ? -14.751 -0.751 26.613 1.00 96.69 195 GLU A C 1
ATOM 1571 O O . GLU A 1 195 ? -15.315 -1.258 27.583 1.00 96.69 195 GLU A O 1
ATOM 1576 N N . THR A 1 196 ? -14.720 0.575 26.437 1.00 96.38 196 THR A N 1
ATOM 1577 C CA . THR A 1 196 ? -15.340 1.500 27.398 1.00 96.38 196 THR A CA 1
ATOM 1578 C C . THR A 1 196 ? -16.849 1.295 27.484 1.00 96.38 196 THR A C 1
ATOM 1580 O O . THR A 1 196 ? -17.411 1.276 28.576 1.00 96.38 196 THR A O 1
ATOM 1583 N N . MET A 1 197 ? -17.521 1.077 26.352 1.00 96.00 197 MET A N 1
ATOM 1584 C CA . MET A 1 197 ? -18.956 0.792 26.332 1.00 96.00 197 MET A CA 1
ATOM 1585 C C . MET A 1 197 ? -19.292 -0.520 27.055 1.00 96.00 197 MET A C 1
ATOM 1587 O O . MET A 1 197 ? -20.240 -0.554 27.837 1.00 96.00 197 MET A O 1
ATOM 1591 N N . GLN A 1 198 ? -18.502 -1.577 26.851 1.00 96.44 198 GLN A N 1
ATOM 1592 C CA . GLN A 1 198 ? -18.666 -2.842 27.571 1.00 96.44 198 GLN A CA 1
ATOM 1593 C C . GLN A 1 198 ? -18.469 -2.674 29.081 1.00 96.44 198 GLN A C 1
ATOM 1595 O O . GLN A 1 198 ? -19.253 -3.209 29.865 1.00 96.44 198 GLN A O 1
ATOM 1600 N N . GLN A 1 199 ? -17.459 -1.907 29.498 1.00 96.94 199 GLN A N 1
ATOM 1601 C CA . GLN A 1 199 ? -17.228 -1.604 30.911 1.00 96.94 199 GLN A CA 1
ATOM 1602 C C . GLN A 1 199 ? -18.410 -0.848 31.525 1.00 96.94 199 GLN A C 1
ATOM 1604 O O . GLN A 1 199 ? -18.858 -1.207 32.611 1.00 96.94 199 GLN A O 1
ATOM 1609 N N . LEU A 1 200 ? -18.964 0.142 30.820 1.00 96.38 200 LEU A N 1
ATOM 1610 C CA . LEU A 1 200 ? -20.139 0.887 31.278 1.00 96.38 200 LEU A CA 1
ATOM 1611 C C . LEU A 1 200 ? -21.386 0.003 31.391 1.00 96.38 200 LEU A C 1
ATOM 1613 O O . LEU A 1 200 ? -22.156 0.154 32.337 1.00 96.38 200 LEU A O 1
ATOM 1617 N N . TRP A 1 201 ? -21.595 -0.931 30.460 1.00 95.44 201 TRP A N 1
ATOM 1618 C CA . TRP A 1 201 ? -22.689 -1.901 30.564 1.00 95.44 201 TRP A CA 1
ATOM 1619 C C . TRP A 1 201 ? -22.519 -2.813 31.769 1.00 95.44 201 TRP A C 1
ATOM 1621 O O . TRP A 1 201 ? -23.450 -2.945 32.556 1.00 95.44 201 TRP A O 1
ATOM 1631 N N . L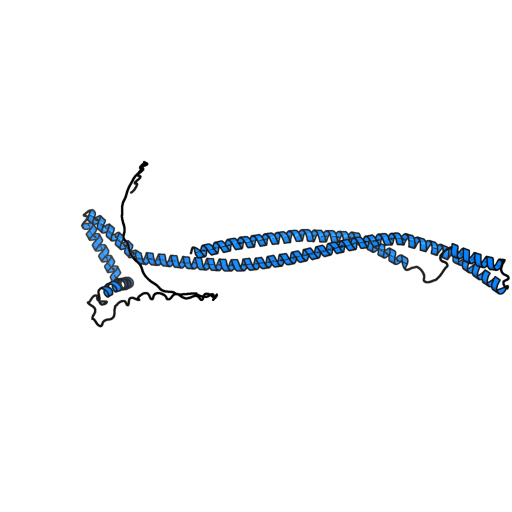YS A 1 202 ? -21.314 -3.349 31.977 1.00 95.69 202 LYS A N 1
ATOM 1632 C CA . LYS A 1 202 ? -21.009 -4.167 33.150 1.00 95.69 202 LYS A CA 1
ATOM 1633 C C . LYS A 1 202 ? -21.250 -3.397 34.452 1.00 95.69 202 LYS A C 1
ATOM 1635 O O . LYS A 1 202 ? -21.952 -3.895 35.322 1.00 95.69 202 LYS A O 1
ATOM 1640 N N . GLN A 1 203 ? -20.759 -2.161 34.551 1.00 92.62 203 GLN A N 1
ATOM 1641 C CA . GLN A 1 203 ? -20.991 -1.297 35.714 1.00 92.62 203 GLN A CA 1
ATOM 1642 C C . GLN A 1 203 ? -22.480 -1.020 35.941 1.00 92.62 203 GLN A C 1
ATOM 1644 O O . GLN A 1 203 ? -22.955 -1.068 37.073 1.00 92.62 203 GLN A O 1
ATOM 1649 N N . ARG A 1 204 ? -23.237 -0.747 34.872 1.00 91.62 204 ARG A N 1
ATOM 1650 C CA . ARG A 1 204 ? -24.688 -0.552 34.944 1.00 91.62 204 ARG A CA 1
ATOM 1651 C C . ARG A 1 204 ? -25.393 -1.810 35.448 1.00 91.62 204 ARG A C 1
ATOM 1653 O O . ARG A 1 204 ? -26.296 -1.699 36.276 1.00 91.62 204 ARG A O 1
ATOM 1660 N N . ASP A 1 205 ? -25.043 -2.974 34.919 1.00 91.62 205 ASP A N 1
ATOM 1661 C CA . ASP A 1 205 ? -25.685 -4.240 35.270 1.00 91.62 205 ASP A CA 1
ATOM 1662 C C . ASP A 1 205 ? -25.355 -4.637 36.711 1.00 91.62 205 ASP A C 1
ATOM 1664 O O . ASP A 1 205 ? -26.255 -5.011 37.459 1.00 91.62 205 ASP A O 1
ATOM 1668 N N . GLU A 1 206 ? -24.107 -4.443 37.143 1.00 90.38 206 GLU A N 1
ATOM 1669 C CA . GLU A 1 206 ? -23.678 -4.618 38.534 1.00 90.38 206 GLU A CA 1
ATOM 1670 C C . GLU A 1 206 ? -24.415 -3.658 39.479 1.00 90.38 206 GLU A C 1
ATOM 1672 O O . GLU A 1 206 ? -24.974 -4.089 40.488 1.00 90.38 206 GLU A O 1
ATOM 1677 N N . ALA A 1 207 ? -24.511 -2.371 39.126 1.00 86.38 207 ALA A N 1
ATOM 1678 C CA . ALA A 1 207 ? -25.230 -1.375 39.923 1.00 86.38 207 ALA A CA 1
ATOM 1679 C C . ALA A 1 207 ? -26.743 -1.653 40.015 1.00 86.38 207 ALA A C 1
ATOM 1681 O O . ALA A 1 207 ? -27.378 -1.300 41.014 1.00 86.38 207 ALA A O 1
ATOM 1682 N N . ASN A 1 208 ? -27.323 -2.290 38.992 1.00 88.44 208 ASN A N 1
ATOM 1683 C CA . ASN A 1 208 ? -28.738 -2.666 38.940 1.00 88.44 208 ASN A CA 1
ATOM 1684 C C . ASN A 1 208 ? -29.016 -4.093 39.437 1.00 88.44 208 ASN A C 1
ATOM 1686 O O . ASN A 1 208 ? -30.184 -4.462 39.576 1.00 88.44 208 ASN A O 1
ATOM 1690 N N . ALA A 1 209 ? -27.992 -4.897 39.736 1.00 90.44 209 ALA A N 1
ATOM 1691 C CA . ALA A 1 209 ? -28.159 -6.287 40.153 1.00 90.44 209 ALA A CA 1
ATOM 1692 C C . ALA A 1 209 ? -29.072 -6.404 41.383 1.00 90.44 209 ALA A C 1
ATOM 1694 O O . ALA A 1 209 ? -29.996 -7.219 41.399 1.00 90.44 209 ALA A O 1
ATOM 1695 N N . HIS A 1 210 ? -28.880 -5.530 42.375 1.00 83.50 210 HIS A N 1
ATOM 1696 C CA . HIS A 1 210 ? -29.719 -5.485 43.574 1.00 83.50 210 HIS A CA 1
ATOM 1697 C C . HIS A 1 210 ? -31.176 -5.127 43.265 1.00 83.50 210 HIS A C 1
ATOM 1699 O O . HIS A 1 210 ? -32.081 -5.747 43.812 1.00 83.50 210 HIS A O 1
ATOM 1705 N N . PHE A 1 211 ? -31.423 -4.200 42.335 1.00 87.38 211 PHE A N 1
ATOM 1706 C CA . PHE A 1 211 ? -32.783 -3.847 41.922 1.00 87.38 211 PHE A CA 1
ATOM 1707 C C . PHE A 1 211 ? -33.523 -5.048 41.316 1.00 87.38 211 PHE A C 1
ATOM 1709 O O . PHE A 1 211 ? -34.666 -5.328 41.687 1.00 87.38 211 PHE A O 1
ATOM 1716 N N . TYR A 1 212 ? -32.874 -5.795 40.416 1.00 89.62 212 TYR A N 1
ATOM 1717 C CA . TYR A 1 212 ? -33.480 -6.986 39.818 1.00 89.62 212 TYR A CA 1
ATOM 1718 C C . TYR A 1 212 ? -33.685 -8.111 40.841 1.00 89.62 212 TYR A C 1
ATOM 1720 O O . TYR A 1 212 ? -34.720 -8.781 40.802 1.00 89.62 212 TYR A O 1
ATOM 1728 N N . GLN A 1 213 ? -32.760 -8.280 41.794 1.00 90.38 213 GLN A N 1
ATOM 1729 C CA . GLN A 1 213 ? -32.922 -9.211 42.916 1.00 90.38 213 GLN A CA 1
ATOM 1730 C C . GLN A 1 213 ? -34.139 -8.844 43.778 1.00 90.38 213 GLN A C 1
ATOM 1732 O O . GLN A 1 213 ? -34.995 -9.699 44.003 1.00 90.38 213 GLN A O 1
ATOM 1737 N N . SER A 1 214 ? -34.277 -7.578 44.187 1.00 90.62 214 SER A N 1
ATOM 1738 C CA . SER A 1 214 ? -35.426 -7.107 44.973 1.00 90.62 214 SER A CA 1
ATOM 1739 C C . SER A 1 214 ? -36.744 -7.249 44.213 1.00 90.62 214 SER A C 1
ATOM 1741 O O . SER A 1 214 ? -37.753 -7.647 44.790 1.00 90.62 214 SER A O 1
ATOM 1743 N N . ARG A 1 215 ? -36.755 -6.977 42.902 1.00 92.62 215 ARG A N 1
ATOM 1744 C CA . ARG A 1 215 ? -37.951 -7.162 42.068 1.00 92.62 215 ARG A CA 1
ATOM 1745 C C . ARG A 1 215 ? -38.357 -8.634 41.968 1.00 92.62 215 ARG A C 1
ATOM 1747 O O . ARG A 1 215 ? -39.545 -8.937 42.040 1.00 92.62 215 ARG A O 1
ATOM 1754 N N . SER A 1 216 ? -37.385 -9.536 41.825 1.00 94.56 216 SER A N 1
ATOM 1755 C CA . SER A 1 216 ? -37.618 -10.985 41.829 1.00 94.56 216 SER A CA 1
ATOM 1756 C C . SER A 1 216 ? -38.172 -11.462 43.174 1.00 94.56 216 SER A C 1
ATOM 1758 O O . SER A 1 216 ? -39.188 -12.153 43.206 1.00 94.56 216 SER A O 1
ATOM 1760 N N . LEU A 1 217 ? -37.575 -11.019 44.287 1.00 94.88 217 LEU A N 1
ATOM 1761 C CA . LEU A 1 217 ? -38.056 -11.306 45.641 1.00 94.88 217 LEU A CA 1
ATOM 1762 C C . LEU A 1 217 ? -39.505 -10.835 45.838 1.00 94.88 217 LEU A C 1
ATOM 1764 O O . LEU A 1 217 ? -40.347 -11.597 46.305 1.00 94.88 217 LEU A O 1
ATOM 1768 N N . LEU A 1 218 ? -39.816 -9.603 45.427 1.00 95.00 218 LEU A N 1
ATOM 1769 C CA . LEU A 1 218 ? -41.160 -9.041 45.544 1.00 95.00 218 LEU A CA 1
ATOM 1770 C C . LEU A 1 218 ? -42.194 -9.851 44.750 1.00 95.00 218 LEU A C 1
ATOM 1772 O O . LEU A 1 218 ? -43.318 -10.035 45.212 1.00 95.00 218 LEU A O 1
ATOM 1776 N N . ASN A 1 219 ? -41.831 -10.341 43.564 1.00 96.06 219 ASN A N 1
ATOM 1777 C CA . ASN A 1 219 ? -42.711 -11.205 42.781 1.00 96.06 219 ASN A CA 1
ATOM 1778 C C . ASN A 1 219 ? -42.955 -12.545 43.488 1.00 96.06 219 ASN A C 1
ATOM 1780 O O . ASN A 1 219 ? -44.106 -12.956 43.587 1.00 96.06 219 ASN A O 1
ATOM 1784 N N . LYS A 1 220 ? -41.919 -13.166 44.069 1.00 96.00 220 LYS A N 1
ATOM 1785 C CA . LYS A 1 220 ? -42.077 -14.390 44.874 1.00 96.00 220 LYS A CA 1
ATOM 1786 C C . LYS A 1 220 ? -43.010 -14.175 46.064 1.00 96.00 220 LYS A C 1
ATOM 1788 O O . LYS A 1 220 ? -43.912 -14.975 46.288 1.00 96.00 220 LYS A O 1
ATOM 1793 N N . ALA A 1 221 ? -42.845 -13.067 46.787 1.00 95.94 221 ALA A N 1
ATOM 1794 C CA . ALA A 1 221 ? -43.731 -12.715 47.893 1.00 95.94 221 ALA A CA 1
ATOM 1795 C C . ALA A 1 221 ? -45.191 -12.558 47.427 1.00 95.94 221 ALA A C 1
ATOM 1797 O O . ALA A 1 221 ? -46.106 -13.070 48.068 1.00 95.94 221 ALA A O 1
ATOM 1798 N N . LYS A 1 222 ? -45.417 -11.913 46.272 1.00 96.00 222 LYS A N 1
ATOM 1799 C CA . LYS A 1 222 ? -46.754 -11.790 45.664 1.00 96.00 222 LYS A CA 1
ATOM 1800 C C . LYS A 1 222 ? -47.346 -13.140 45.262 1.00 96.00 222 LYS A C 1
ATOM 1802 O O . LYS A 1 222 ? -48.540 -13.348 45.452 1.00 96.00 222 LYS A O 1
ATOM 1807 N N . GLU A 1 223 ? -46.540 -14.049 44.721 1.00 96.19 223 GLU A N 1
ATOM 1808 C CA . GLU A 1 223 ? -46.980 -15.399 44.352 1.00 96.19 223 GLU A CA 1
ATOM 1809 C C . GLU A 1 223 ? -47.398 -16.224 45.577 1.00 96.19 223 GLU A C 1
ATOM 1811 O O . GLU A 1 223 ? -48.446 -16.868 45.547 1.00 96.19 223 GLU A O 1
ATOM 1816 N N . LEU A 1 224 ? -46.623 -16.179 46.666 1.00 96.00 224 LEU A N 1
ATOM 1817 C CA . LEU A 1 224 ? -46.964 -16.851 47.928 1.00 96.00 224 LEU A CA 1
ATOM 1818 C C . LEU A 1 224 ? -48.230 -16.259 48.557 1.00 96.00 224 LEU A C 1
ATOM 1820 O O . LEU A 1 224 ? -49.130 -16.999 48.956 1.00 96.00 224 LEU A O 1
ATOM 1824 N N . ALA A 1 225 ? -48.350 -14.927 48.551 1.00 95.06 225 ALA A N 1
ATOM 1825 C CA . ALA A 1 225 ? -49.545 -14.236 49.023 1.00 95.06 225 ALA A CA 1
ATOM 1826 C C . ALA A 1 225 ? -50.793 -14.623 48.211 1.00 95.06 225 ALA A C 1
ATOM 1828 O O . ALA A 1 225 ? -51.846 -14.890 48.789 1.00 95.06 225 ALA A O 1
ATOM 1829 N N . ALA A 1 226 ? -50.679 -14.727 46.881 1.00 96.25 226 ALA A N 1
ATOM 1830 C CA . ALA A 1 226 ? -51.773 -15.173 46.018 1.00 96.25 226 ALA A CA 1
ATOM 1831 C C . ALA A 1 226 ? -52.200 -16.624 46.313 1.00 96.25 226 ALA A C 1
ATOM 1833 O O . ALA A 1 226 ? -53.388 -16.939 46.260 1.00 96.25 226 ALA A O 1
ATOM 1834 N N . LYS A 1 227 ? -51.246 -17.490 46.678 1.00 96.12 227 LYS A N 1
ATOM 1835 C CA . LYS A 1 227 ? -51.495 -18.876 47.114 1.00 96.12 227 LYS A CA 1
ATOM 1836 C C . LYS A 1 227 ? -52.001 -18.986 48.558 1.00 96.12 227 LYS A C 1
ATOM 1838 O O . LYS A 1 227 ? -52.357 -20.083 48.976 1.00 96.12 227 LYS A O 1
ATOM 1843 N N . LYS A 1 228 ? -52.052 -17.873 49.304 1.00 95.00 228 LYS A N 1
ATOM 1844 C CA . LYS A 1 228 ? -52.343 -17.819 50.749 1.00 95.00 228 LYS A CA 1
ATOM 1845 C C . LYS A 1 228 ? -51.394 -18.684 51.592 1.00 95.00 228 LYS A C 1
ATOM 1847 O O . LYS A 1 228 ? -51.775 -19.158 52.660 1.00 95.00 228 LYS A O 1
ATOM 1852 N N . ASP A 1 229 ? -50.163 -18.878 51.125 1.00 95.88 229 ASP A N 1
ATOM 1853 C CA . ASP A 1 229 ? -49.131 -19.588 51.878 1.00 95.88 229 ASP A CA 1
ATOM 1854 C C . ASP A 1 229 ? -48.473 -18.635 52.884 1.00 95.88 229 ASP A C 1
ATOM 1856 O O . ASP A 1 229 ? -47.521 -17.917 52.575 1.00 95.88 229 ASP A O 1
ATOM 1860 N N . ILE A 1 230 ? -49.044 -18.589 54.088 1.00 94.62 230 ILE A N 1
ATOM 1861 C CA . ILE A 1 230 ? -48.605 -17.690 55.163 1.00 94.62 230 ILE A CA 1
ATOM 1862 C C . ILE A 1 230 ? -47.228 -18.108 55.688 1.00 94.62 230 ILE A 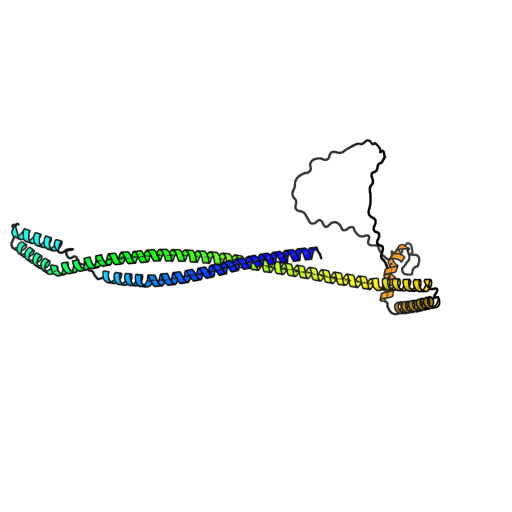C 1
ATOM 1864 O O . ILE A 1 230 ? -46.378 -17.248 55.909 1.00 94.62 230 ILE A O 1
ATOM 1868 N N . LYS A 1 231 ? -46.990 -19.418 55.837 1.00 95.25 231 LYS A N 1
ATOM 1869 C CA . LYS A 1 231 ? -45.726 -19.945 56.367 1.00 95.25 231 LYS A CA 1
ATOM 1870 C C . LYS A 1 231 ? -44.571 -19.657 55.415 1.00 95.25 231 LYS A C 1
ATOM 1872 O O . LYS A 1 231 ? -43.562 -19.106 55.840 1.00 95.25 231 LYS A O 1
ATOM 1877 N N . GLY A 1 232 ? -44.751 -19.924 54.119 1.00 94.38 232 GLY A N 1
ATOM 1878 C CA . GLY A 1 232 ? -43.727 -19.622 53.119 1.00 94.38 232 GLY A CA 1
ATOM 1879 C C . GLY A 1 232 ? -43.412 -18.125 53.018 1.00 94.38 232 GLY A C 1
ATOM 1880 O O . GLY A 1 232 ? -42.269 -17.744 52.766 1.00 94.38 232 GLY A O 1
ATOM 1881 N N . LEU A 1 233 ? -44.405 -17.252 53.232 1.00 95.69 233 LEU A N 1
ATOM 1882 C CA . LEU A 1 233 ? -44.187 -15.804 53.246 1.00 95.69 233 LEU A CA 1
ATOM 1883 C C . LEU A 1 233 ? -43.409 -15.344 54.489 1.00 95.69 233 LEU A C 1
ATOM 1885 O O . LEU A 1 233 ? -42.538 -14.481 54.370 1.00 95.69 233 LEU A O 1
ATOM 1889 N N . GLU A 1 234 ? -43.705 -15.919 55.656 1.00 94.69 234 GLU A N 1
ATOM 1890 C CA . GLU A 1 234 ? -42.977 -15.661 56.901 1.00 94.69 234 GLU A CA 1
ATOM 1891 C C . GLU A 1 234 ? -41.512 -16.100 56.778 1.00 94.69 234 GLU A C 1
ATOM 1893 O O . GLU A 1 234 ? -40.618 -15.295 57.029 1.00 94.69 234 GLU A O 1
ATOM 1898 N N . GLU A 1 235 ? -41.262 -17.311 56.275 1.00 95.62 235 GLU A N 1
ATOM 1899 C CA . GLU A 1 235 ? -39.913 -17.828 56.004 1.00 95.62 235 GLU A CA 1
ATOM 1900 C C . GLU A 1 235 ? -39.143 -16.957 54.997 1.00 95.62 235 GLU A C 1
ATOM 1902 O O . GLU A 1 235 ? -37.972 -16.636 55.198 1.00 95.62 235 GLU A O 1
ATOM 1907 N N . LEU A 1 236 ? -39.792 -16.517 53.913 1.00 95.06 236 LEU A N 1
ATOM 1908 C CA . LEU A 1 236 ? -39.161 -15.623 52.937 1.00 95.06 236 LEU A CA 1
ATOM 1909 C C . LEU A 1 236 ? -38.786 -14.274 53.569 1.00 95.06 236 LEU A C 1
ATOM 1911 O O . LEU A 1 236 ? -37.734 -13.716 53.250 1.00 95.06 236 LEU A O 1
ATOM 1915 N N . SER A 1 237 ? -39.634 -13.755 54.462 1.00 94.69 237 SER A N 1
ATOM 1916 C CA . SER A 1 237 ? -39.379 -12.511 55.189 1.00 94.69 237 SER A CA 1
ATOM 1917 C C . SER A 1 237 ? -38.221 -12.653 56.175 1.00 94.69 237 SER A C 1
ATOM 1919 O O . SER A 1 237 ? -37.336 -11.797 56.188 1.00 94.69 237 SER A O 1
ATOM 1921 N N . THR A 1 238 ? -38.202 -13.709 56.993 1.00 95.19 238 THR A N 1
ATOM 1922 C CA . THR A 1 238 ? -37.139 -13.925 57.988 1.00 95.19 238 THR A CA 1
ATOM 1923 C C . THR A 1 238 ? -35.781 -14.079 57.310 1.00 95.19 238 THR A C 1
ATOM 1925 O O . THR A 1 238 ? -34.842 -13.365 57.662 1.00 95.19 238 THR A O 1
ATOM 1928 N N . VAL A 1 239 ? -35.699 -14.898 56.256 1.00 95.31 239 VAL A N 1
ATOM 1929 C CA . VAL A 1 239 ? -34.460 -15.124 55.497 1.00 95.31 239 VAL A CA 1
ATOM 1930 C C . VAL A 1 239 ? -33.924 -13.834 54.868 1.00 95.31 239 VAL A C 1
ATOM 1932 O O . VAL A 1 239 ? -32.720 -13.569 54.927 1.00 95.31 239 VAL A O 1
ATOM 1935 N N . GLU A 1 240 ? -34.778 -13.002 54.262 1.00 93.44 240 GLU A N 1
ATOM 1936 C CA . GLU A 1 240 ? -34.296 -11.766 53.633 1.00 93.44 240 GLU A CA 1
ATOM 1937 C C . GLU A 1 240 ? -33.872 -10.716 54.674 1.00 93.44 240 GLU A C 1
ATOM 1939 O O . GLU A 1 240 ? -32.886 -10.009 54.452 1.00 93.44 240 GLU A O 1
ATOM 1944 N N . VAL A 1 241 ? -34.548 -10.638 55.827 1.00 93.56 241 VAL A N 1
ATOM 1945 C CA . VAL A 1 241 ? -34.143 -9.754 56.934 1.00 93.56 241 VAL A CA 1
ATOM 1946 C C . VAL A 1 241 ? -32.783 -10.169 57.491 1.00 93.56 241 VAL A C 1
ATOM 1948 O O . VAL A 1 241 ? -31.906 -9.317 57.642 1.00 93.56 241 VAL A O 1
ATOM 1951 N N . GLU A 1 242 ? -32.560 -11.461 57.739 1.00 94.75 242 GLU A N 1
ATOM 1952 C CA . GLU A 1 242 ? -31.263 -11.972 58.198 1.00 94.75 242 GLU A CA 1
ATOM 1953 C C . GLU A 1 242 ? -30.150 -11.663 57.194 1.00 94.75 242 GLU A C 1
ATOM 1955 O O . GLU A 1 242 ? -29.085 -11.155 57.555 1.00 94.75 242 GLU A O 1
ATOM 1960 N N . LYS A 1 243 ? -30.417 -11.885 55.904 1.00 92.12 243 LYS A N 1
ATOM 1961 C CA . LYS A 1 243 ? -29.484 -11.564 54.822 1.00 92.12 243 LYS A CA 1
ATOM 1962 C C . LYS A 1 243 ? -29.177 -10.068 54.753 1.00 92.12 243 LYS A C 1
ATOM 1964 O O . LYS A 1 243 ? -28.015 -9.693 54.578 1.00 92.12 243 LYS A O 1
ATOM 1969 N N . PHE A 1 244 ? -30.185 -9.207 54.900 1.00 90.81 244 PHE A N 1
ATOM 1970 C CA . PHE A 1 244 ? -29.991 -7.761 54.959 1.00 90.81 244 PHE A CA 1
ATOM 1971 C C . PHE A 1 244 ? -29.136 -7.368 56.167 1.00 90.81 244 PHE A C 1
ATOM 1973 O O . PHE A 1 244 ? -28.157 -6.648 55.991 1.00 90.81 244 PHE A O 1
ATOM 1980 N N . LEU A 1 245 ? -29.440 -7.869 57.367 1.00 92.56 245 LEU A N 1
ATOM 1981 C CA . LEU A 1 245 ? -28.679 -7.579 58.587 1.00 92.56 245 LEU A CA 1
ATOM 1982 C C . LEU A 1 245 ? -27.221 -8.048 58.479 1.00 92.56 245 LEU A C 1
ATOM 1984 O O . LEU A 1 245 ? -26.301 -7.325 58.879 1.00 92.56 245 LEU A O 1
ATOM 1988 N N . ALA A 1 246 ? -26.985 -9.211 57.870 1.00 92.81 246 ALA A N 1
ATOM 1989 C CA . ALA A 1 246 ? -25.645 -9.713 57.589 1.00 92.81 246 ALA A CA 1
ATOM 1990 C C . ALA A 1 246 ? -24.888 -8.793 56.617 1.00 92.81 246 ALA A C 1
ATOM 1992 O O . ALA A 1 246 ? -23.734 -8.443 56.865 1.00 92.81 246 ALA A O 1
ATOM 1993 N N . LEU A 1 247 ? -25.524 -8.342 55.530 1.00 90.06 247 LEU A N 1
ATOM 1994 C CA . LEU A 1 247 ? -24.915 -7.400 54.581 1.00 90.06 247 LEU A CA 1
ATOM 1995 C C . LEU A 1 247 ? -24.664 -6.027 55.216 1.00 90.06 247 LEU A C 1
ATOM 1997 O O . LEU A 1 247 ? -23.592 -5.451 55.022 1.00 90.06 247 LEU A O 1
ATOM 2001 N N . TRP A 1 248 ? -25.627 -5.528 55.989 1.00 90.06 248 TRP A N 1
ATOM 2002 C CA . TRP A 1 248 ? -25.583 -4.225 56.641 1.00 90.06 248 TRP A CA 1
ATOM 2003 C C . TRP A 1 248 ? -24.483 -4.146 57.691 1.00 90.06 248 TRP A C 1
ATOM 2005 O O . TRP A 1 248 ? -23.812 -3.124 57.782 1.00 90.06 248 TRP A O 1
ATOM 2015 N N . SER A 1 249 ? -24.261 -5.212 58.461 1.00 91.81 249 SER A N 1
ATOM 2016 C CA . SER A 1 249 ? -23.200 -5.264 59.474 1.00 91.81 249 SER A CA 1
ATOM 2017 C C . SER A 1 249 ? -21.814 -5.490 58.857 1.00 91.81 249 SER A C 1
ATOM 2019 O O . SER A 1 249 ? -20.867 -4.782 59.210 1.00 91.81 249 SER A O 1
ATOM 2021 N N . SER A 1 250 ? -21.696 -6.398 57.884 1.00 91.75 250 SER A N 1
ATOM 2022 C CA . SER A 1 250 ? -20.399 -6.822 57.333 1.00 91.75 250 SER A CA 1
ATOM 2023 C C . SER A 1 250 ? -19.810 -5.890 56.269 1.00 91.75 250 SER A C 1
ATOM 2025 O O . SER A 1 250 ? -18.593 -5.712 56.219 1.00 91.75 250 SER A O 1
ATOM 2027 N N . LYS A 1 251 ? -20.630 -5.273 55.404 1.00 91.88 251 LYS A N 1
ATOM 2028 C CA . LYS A 1 251 ? -20.138 -4.539 54.225 1.00 91.88 251 LYS A CA 1
ATOM 2029 C C . LYS A 1 251 ? -20.345 -3.034 54.358 1.00 91.88 251 LYS A C 1
ATOM 2031 O O . LYS A 1 251 ? -21.426 -2.514 54.093 1.00 91.88 251 LYS A O 1
ATOM 2036 N N . LYS A 1 252 ? -19.262 -2.303 54.644 1.00 92.81 252 LYS A N 1
ATOM 2037 C CA . LYS A 1 252 ? -19.271 -0.827 54.656 1.00 92.81 252 LYS A CA 1
ATOM 2038 C C . LYS A 1 252 ? -19.736 -0.229 53.321 1.00 92.81 252 LYS A C 1
ATOM 2040 O O . LYS A 1 252 ? -20.529 0.701 53.328 1.00 92.81 252 LYS A O 1
ATOM 2045 N N . ALA A 1 253 ? -19.321 -0.811 52.194 1.00 89.25 253 ALA A N 1
ATOM 2046 C CA . ALA A 1 253 ? -19.705 -0.335 50.862 1.00 89.25 253 ALA A CA 1
ATOM 2047 C C . ALA A 1 253 ? -21.231 -0.285 50.648 1.00 89.25 253 ALA A C 1
ATOM 2049 O O . ALA A 1 253 ? -21.719 0.618 49.980 1.00 89.25 253 ALA A O 1
ATOM 2050 N N . VAL A 1 254 ? -21.983 -1.220 51.245 1.00 86.44 254 VAL A N 1
ATOM 2051 C CA . VAL A 1 254 ? -23.454 -1.238 51.176 1.00 86.44 254 VAL A CA 1
ATOM 2052 C C . VAL A 1 254 ? -24.049 -0.083 51.983 1.00 86.44 254 VAL A C 1
ATOM 2054 O O . VAL A 1 254 ? -24.976 0.570 51.514 1.00 86.44 254 VAL A O 1
ATOM 2057 N N . ARG A 1 255 ? -23.494 0.207 53.169 1.00 89.25 255 ARG A N 1
ATOM 2058 C CA . ARG A 1 255 ? -23.921 1.344 54.002 1.00 89.25 255 ARG A CA 1
ATOM 2059 C C . ARG A 1 255 ? -23.642 2.678 53.310 1.00 89.25 255 ARG A C 1
ATOM 2061 O O . ARG A 1 255 ? -24.532 3.519 53.243 1.00 89.25 255 ARG A O 1
ATOM 2068 N N . ASP A 1 256 ? -22.449 2.829 52.738 1.00 89.38 256 ASP A N 1
ATOM 2069 C CA . ASP A 1 256 ? -22.050 4.038 52.012 1.00 89.38 256 ASP A CA 1
ATOM 2070 C C . ASP A 1 256 ? -22.914 4.247 50.746 1.00 89.38 256 ASP A C 1
ATOM 2072 O O . ASP A 1 256 ? -23.324 5.371 50.456 1.00 89.38 256 ASP A O 1
ATOM 2076 N N . ASP A 1 257 ? -23.226 3.184 49.989 1.00 86.25 257 ASP A N 1
ATOM 2077 C CA . ASP A 1 257 ? -24.118 3.256 48.817 1.00 86.25 257 ASP A CA 1
ATOM 2078 C C . ASP A 1 257 ? -25.562 3.600 49.212 1.00 86.25 257 ASP A C 1
ATOM 2080 O O . ASP A 1 257 ? -26.188 4.461 48.590 1.00 86.25 257 ASP A O 1
ATOM 2084 N N . TYR A 1 258 ? -26.078 2.986 50.282 1.00 85.94 258 TYR A N 1
ATOM 2085 C CA . TYR A 1 258 ? -27.399 3.303 50.825 1.00 85.94 258 TYR A CA 1
ATOM 2086 C C . TYR A 1 258 ? -27.492 4.778 51.216 1.00 85.94 258 TYR A C 1
ATOM 2088 O O . TYR A 1 258 ? -28.413 5.471 50.785 1.00 85.94 258 TYR A O 1
ATOM 2096 N N . GLU A 1 259 ? -26.503 5.275 51.958 1.00 86.94 259 GLU A N 1
ATOM 2097 C CA . GLU A 1 259 ? -26.434 6.671 52.375 1.00 86.94 259 GLU A CA 1
ATOM 2098 C C . GLU A 1 259 ? -26.428 7.628 51.171 1.00 86.94 259 GLU A C 1
ATOM 2100 O O . GLU A 1 259 ? -27.199 8.591 51.118 1.00 86.94 259 GLU A O 1
ATOM 2105 N N . LYS A 1 260 ? -25.623 7.329 50.144 1.00 88.50 260 LYS A N 1
ATOM 2106 C CA . LYS A 1 260 ? -25.583 8.114 48.901 1.00 88.50 260 LYS A CA 1
ATOM 2107 C C . LYS A 1 260 ? -26.935 8.153 48.192 1.00 88.50 260 LYS A C 1
ATOM 2109 O O . LYS A 1 260 ? -27.369 9.226 47.773 1.00 88.50 260 LYS A O 1
ATOM 2114 N N . ARG A 1 261 ? -27.626 7.015 48.072 1.00 86.25 261 ARG A N 1
ATOM 2115 C CA . ARG A 1 261 ? -28.937 6.937 47.402 1.00 86.25 261 ARG A CA 1
ATOM 2116 C C . ARG A 1 261 ? -30.023 7.703 48.155 1.00 86.25 261 ARG A C 1
ATOM 2118 O O . ARG A 1 261 ? -30.846 8.359 47.519 1.00 86.25 261 ARG A O 1
ATOM 2125 N N . ILE A 1 262 ? -30.027 7.661 49.490 1.00 87.12 262 ILE A N 1
ATOM 2126 C CA . ILE A 1 262 ? -31.030 8.380 50.292 1.00 87.12 262 ILE A CA 1
ATOM 2127 C C . ILE A 1 262 ? -30.742 9.880 50.395 1.00 87.12 262 ILE A C 1
ATOM 2129 O O . ILE A 1 262 ? -31.679 10.650 50.592 1.00 87.12 262 ILE A O 1
ATOM 2133 N N . SER A 1 263 ? -29.488 10.310 50.227 1.00 84.75 263 SER A N 1
ATOM 2134 C CA . SER A 1 263 ? -29.057 11.702 50.433 1.00 84.75 263 SER A CA 1
ATOM 2135 C C . SER A 1 263 ? -29.866 12.713 49.618 1.00 84.75 263 SER A C 1
ATOM 2137 O O . SER A 1 263 ? -30.259 13.755 50.141 1.00 84.75 263 SER A O 1
ATOM 2139 N N . LEU A 1 264 ? -30.197 12.391 48.361 1.00 85.88 264 LEU A N 1
ATOM 2140 C CA . LEU A 1 264 ? -31.041 13.251 47.525 1.00 85.88 264 LEU A CA 1
ATOM 2141 C C . LEU A 1 264 ? -32.464 13.382 48.092 1.00 85.88 264 LEU A C 1
ATOM 2143 O O . LEU A 1 264 ? -33.001 14.484 48.175 1.00 85.88 264 LEU A O 1
ATOM 2147 N N . SER A 1 265 ? -33.057 12.264 48.516 1.00 85.94 265 SER A N 1
ATOM 2148 C CA . SER A 1 265 ? -34.393 12.236 49.120 1.00 85.94 265 SER A CA 1
ATOM 2149 C C . SER A 1 265 ? -34.431 12.949 50.475 1.00 85.94 265 SER A C 1
ATOM 2151 O O . SER A 1 265 ? -35.416 13.616 50.790 1.00 85.94 265 SER A O 1
ATOM 2153 N N . LEU A 1 266 ? -33.380 12.813 51.289 1.00 86.50 266 LEU A N 1
ATOM 2154 C CA . LEU A 1 266 ? -33.247 13.531 52.558 1.00 86.50 266 LEU A CA 1
ATOM 2155 C C . LEU A 1 266 ? -33.177 15.037 52.312 1.00 86.50 266 LEU A C 1
ATOM 2157 O O . LEU A 1 266 ? -33.919 15.795 52.928 1.00 86.50 266 LEU A O 1
ATOM 2161 N N . ASN A 1 267 ? -32.374 15.459 51.338 1.00 84.50 267 ASN A N 1
ATOM 2162 C CA . ASN A 1 267 ? -32.235 16.865 50.993 1.00 84.50 267 ASN A CA 1
ATOM 2163 C C . ASN A 1 267 ? -33.544 17.481 50.462 1.00 84.50 267 ASN A C 1
ATOM 2165 O O . ASN A 1 267 ? -33.915 18.575 50.875 1.00 84.50 267 ASN A O 1
ATOM 2169 N N . GLN A 1 268 ? -34.285 16.762 49.606 1.00 85.00 268 GLN A N 1
ATOM 2170 C CA . GLN A 1 268 ? -35.610 17.186 49.120 1.00 85.00 268 GLN A CA 1
ATOM 2171 C C . GLN A 1 268 ? -36.630 17.360 50.250 1.00 85.00 268 GLN A C 1
ATOM 2173 O O . GLN A 1 268 ? -37.468 18.253 50.195 1.00 85.00 268 GLN A O 1
ATOM 2178 N N . ARG A 1 269 ? -36.547 16.515 51.281 1.00 87.06 269 ARG A N 1
ATOM 2179 C CA . ARG A 1 269 ? -37.402 16.581 52.473 1.00 87.06 269 ARG A CA 1
ATOM 2180 C C . ARG A 1 269 ? -36.874 17.537 53.546 1.00 87.06 269 ARG A C 1
ATOM 2182 O O . ARG A 1 269 ? -37.455 17.586 54.622 1.00 87.06 269 ARG A O 1
ATOM 2189 N N . GLN A 1 270 ? -35.792 18.271 53.264 1.00 84.31 270 GLN A N 1
ATOM 2190 C CA . GLN A 1 270 ? -35.128 19.170 54.214 1.00 84.31 270 GLN A CA 1
ATOM 2191 C C . GLN A 1 270 ? -34.719 18.458 55.515 1.00 84.31 270 GLN A C 1
ATOM 2193 O O . GLN A 1 270 ? -34.832 19.009 56.607 1.00 84.31 270 GLN A O 1
ATOM 2198 N N . LEU A 1 271 ? -34.249 17.215 55.398 1.00 86.12 271 LEU A N 1
ATOM 2199 C CA . LEU A 1 271 ? -33.730 16.426 56.510 1.00 86.12 271 LEU A CA 1
ATOM 2200 C C . LEU A 1 271 ? -32.197 16.448 56.509 1.00 86.12 271 LEU A C 1
ATOM 2202 O O . LEU A 1 271 ? -31.568 16.436 55.448 1.00 86.12 271 LEU A O 1
ATOM 2206 N N . SER A 1 272 ? -31.599 16.456 57.697 1.00 82.50 272 SER A N 1
ATOM 2207 C CA . SER A 1 272 ? -30.163 16.279 57.920 1.00 82.50 272 SER A CA 1
ATOM 2208 C C . SER A 1 272 ? -29.758 14.811 57.699 1.00 82.50 272 SER A C 1
ATOM 2210 O O . SER A 1 272 ? -30.600 13.930 57.522 1.00 82.50 272 SER A O 1
ATOM 2212 N N . ARG A 1 273 ? -28.447 14.525 57.695 1.00 80.69 273 ARG A N 1
ATOM 2213 C CA . ARG A 1 273 ? -27.889 13.180 57.422 1.00 80.69 273 ARG A CA 1
ATOM 2214 C C . ARG A 1 273 ? -28.435 12.099 58.369 1.00 80.69 273 ARG A C 1
ATOM 2216 O O . ARG A 1 273 ? -28.580 10.953 57.969 1.00 80.69 273 ARG A O 1
ATOM 2223 N N . ASP A 1 274 ? -28.778 12.502 59.591 1.00 79.81 274 ASP A N 1
ATOM 2224 C CA . ASP A 1 274 ? -29.379 11.677 60.651 1.00 79.81 274 ASP A CA 1
ATOM 2225 C C . ASP A 1 274 ? -30.921 11.558 60.544 1.00 79.81 274 ASP A C 1
ATOM 2227 O O . ASP A 1 274 ? -31.583 11.006 61.414 1.00 79.81 274 ASP A O 1
ATOM 2231 N N . GLY A 1 275 ? -31.542 12.119 59.498 1.00 79.31 275 GLY A N 1
ATOM 2232 C CA . GLY A 1 275 ? -32.993 12.056 59.276 1.00 79.31 275 GLY A CA 1
ATOM 2233 C C . GLY A 1 275 ? -33.837 13.039 60.098 1.00 79.31 275 GLY A C 1
ATOM 2234 O O . GLY A 1 275 ? -35.062 13.003 60.010 1.00 79.31 275 GLY A O 1
ATOM 2235 N N . ARG A 1 276 ? -33.210 13.932 60.873 1.00 84.50 276 ARG A N 1
ATOM 2236 C CA . ARG A 1 276 ? -33.876 15.017 61.623 1.00 84.50 276 ARG A CA 1
ATOM 2237 C C . ARG A 1 276 ? -34.165 16.222 60.727 1.00 84.50 276 ARG A C 1
ATOM 2239 O O . ARG A 1 276 ? -33.481 16.399 59.726 1.00 84.50 276 ARG A O 1
ATOM 2246 N N . ILE A 1 277 ? -35.156 17.047 61.078 1.00 83.25 277 ILE A N 1
ATOM 2247 C CA . ILE A 1 277 ? -35.449 18.295 60.350 1.00 83.25 277 ILE A CA 1
ATOM 2248 C C . ILE A 1 277 ? -34.212 19.192 60.385 1.00 83.25 277 ILE A C 1
ATOM 2250 O O . ILE A 1 277 ? -33.627 19.405 61.447 1.00 83.25 277 ILE A O 1
ATOM 2254 N N . ARG A 1 278 ? -33.816 19.684 59.211 1.00 82.19 278 ARG A N 1
ATOM 2255 C CA . ARG A 1 278 ? -32.636 20.522 59.040 1.00 82.19 278 ARG A CA 1
ATOM 2256 C C . ARG A 1 278 ? -32.876 21.902 59.647 1.00 82.19 278 ARG A C 1
ATOM 2258 O O . ARG A 1 278 ? -33.926 22.504 59.423 1.00 82.19 278 ARG A O 1
ATOM 2265 N N . ASN A 1 279 ? -31.891 22.415 60.379 1.00 78.38 279 ASN A N 1
ATOM 2266 C CA . ASN A 1 279 ? -31.963 23.775 60.906 1.00 78.38 279 ASN A CA 1
ATOM 2267 C C . ASN A 1 279 ? -31.933 24.808 59.757 1.00 78.38 279 ASN A C 1
ATOM 2269 O O . ASN A 1 279 ? -31.298 24.547 58.729 1.00 78.38 279 ASN A O 1
ATOM 2273 N N . PRO A 1 280 ? -32.570 25.986 59.914 1.00 71.25 280 PRO A N 1
ATOM 2274 C CA . PRO A 1 280 ? -32.614 27.020 58.873 1.00 71.25 280 PRO A CA 1
ATOM 2275 C C . PRO A 1 280 ? -31.232 27.433 58.338 1.00 71.25 280 PRO A C 1
ATOM 2277 O O . PRO A 1 280 ? -31.094 27.706 57.147 1.00 71.25 280 PRO A O 1
ATOM 2280 N N . ASP A 1 281 ? -30.207 27.391 59.192 1.00 72.19 281 ASP A N 1
ATOM 2281 C CA . ASP A 1 281 ? -28.837 27.819 58.874 1.00 72.19 281 ASP A CA 1
ATOM 2282 C C . ASP A 1 281 ? -27.934 26.684 58.344 1.00 72.19 281 ASP A C 1
ATOM 2284 O O . ASP A 1 281 ? -26.794 26.912 57.931 1.00 72.19 281 ASP A O 1
ATOM 2288 N N . GLU A 1 282 ? -28.414 25.436 58.345 1.00 71.06 282 GLU A N 1
ATOM 2289 C CA . GLU A 1 282 ? -27.643 24.279 57.881 1.00 71.06 282 GLU A CA 1
ATOM 2290 C C . GLU A 1 282 ? -27.626 24.192 56.345 1.00 71.06 282 GLU A C 1
ATOM 2292 O O . GLU A 1 282 ? -28.632 24.415 55.663 1.00 71.06 282 GLU A O 1
ATOM 2297 N N . LYS A 1 283 ? -26.469 23.827 55.777 1.00 71.75 283 LYS A N 1
ATOM 2298 C CA . LYS A 1 283 ? -26.271 23.698 54.323 1.00 71.75 283 LYS A CA 1
ATOM 2299 C C . LYS A 1 283 ? -26.928 22.413 53.772 1.00 71.75 283 LYS A C 1
ATOM 2301 O O . LYS A 1 283 ? -26.940 21.396 54.464 1.00 71.75 283 LYS A O 1
ATOM 2306 N N . PRO A 1 284 ? -27.443 22.418 52.524 1.00 71.94 284 PRO A N 1
ATOM 2307 C CA . PRO A 1 284 ? -27.963 21.220 51.856 1.00 71.94 284 PRO A CA 1
ATOM 2308 C C . PRO A 1 284 ? -26.979 20.045 51.832 1.00 71.94 284 PRO A C 1
ATOM 2310 O O . PRO A 1 284 ? -25.800 20.237 51.544 1.00 71.94 284 PRO A O 1
ATOM 2313 N N . LEU A 1 285 ? -27.481 18.824 52.068 1.00 67.25 285 LEU A N 1
ATOM 2314 C CA . LEU A 1 285 ? -26.681 17.584 52.020 1.00 67.25 285 LEU A CA 1
ATOM 2315 C C . LEU A 1 285 ? -26.156 17.274 50.613 1.00 67.25 285 LEU A C 1
ATOM 2317 O O . LEU A 1 285 ? -25.145 16.598 50.453 1.00 67.25 285 LEU A O 1
ATOM 2321 N N . VAL A 1 286 ? -26.862 17.763 49.594 1.00 67.44 286 VAL A N 1
ATOM 2322 C CA . VAL A 1 286 ? -26.469 17.682 48.189 1.00 67.44 286 VAL A CA 1
ATOM 2323 C C . VAL A 1 286 ? -26.665 19.072 47.593 1.00 67.44 286 VAL A C 1
ATOM 2325 O O . VAL A 1 286 ? -27.787 19.575 47.533 1.00 67.44 286 VAL A O 1
ATOM 2328 N N . VAL A 1 287 ? -25.594 19.720 47.147 1.00 58.66 287 VAL A N 1
ATOM 2329 C CA . VAL A 1 287 ? -25.737 20.873 46.254 1.00 58.66 287 VAL A CA 1
ATOM 2330 C C . VAL A 1 287 ? -26.126 20.289 44.901 1.00 58.66 287 VAL A C 1
ATOM 2332 O O . VAL A 1 287 ? -25.341 19.562 44.299 1.00 58.66 287 VAL A O 1
ATOM 2335 N N . GLN A 1 288 ? -27.362 20.518 44.453 1.00 50.81 288 GLN A N 1
ATOM 2336 C CA . GLN A 1 288 ? -27.692 20.244 43.059 1.00 50.81 288 GLN A CA 1
ATOM 2337 C C . GLN A 1 288 ? -26.836 21.185 42.215 1.00 50.81 288 GLN A C 1
ATOM 2339 O O . GLN A 1 288 ? -27.062 22.394 42.218 1.00 50.81 288 GLN A O 1
ATOM 2344 N N . GLU A 1 289 ? -25.850 20.640 41.507 1.00 43.12 289 GLU A N 1
ATOM 2345 C CA . GLU A 1 289 ? -25.315 21.321 40.340 1.00 43.12 289 GLU A CA 1
ATOM 2346 C C . GLU A 1 289 ? -26.479 21.459 39.359 1.00 43.12 289 GLU A C 1
ATOM 2348 O O . GLU A 1 289 ? -26.916 20.493 38.729 1.00 43.12 289 GLU A O 1
ATOM 2353 N N . VAL A 1 290 ? -27.043 22.665 39.288 1.00 38.97 290 VAL A N 1
ATOM 2354 C CA . VAL A 1 290 ? -27.842 23.067 38.136 1.00 38.97 290 VAL A CA 1
ATOM 2355 C C . VAL A 1 290 ? -26.940 22.820 36.929 1.00 38.97 290 VAL A C 1
ATOM 2357 O O . VAL A 1 290 ? -25.818 23.334 36.933 1.00 38.97 290 VAL A O 1
ATOM 2360 N N . PRO A 1 291 ? -27.359 22.029 35.925 1.00 34.50 291 PRO A N 1
ATOM 2361 C CA . PRO A 1 291 ? -26.570 21.876 34.720 1.00 34.50 291 PRO A CA 1
ATOM 2362 C C . PRO A 1 291 ? -26.337 23.274 34.161 1.00 34.50 291 PRO A C 1
ATOM 2364 O O . PRO A 1 291 ? -27.284 23.942 33.744 1.00 34.50 291 PRO A O 1
ATOM 2367 N N . VAL A 1 292 ? -25.088 23.735 34.194 1.00 34.28 292 VAL A N 1
ATOM 2368 C CA . VAL A 1 292 ? -24.681 24.893 33.410 1.00 34.28 292 VAL A CA 1
ATOM 2369 C C . VAL A 1 292 ? -25.035 24.520 31.971 1.00 34.28 292 VAL A C 1
ATOM 2371 O O . VAL A 1 292 ? -24.525 23.502 31.489 1.00 34.28 292 VAL A O 1
ATOM 2374 N N . PRO A 1 293 ? -25.935 25.248 31.282 1.00 38.28 293 PRO A N 1
ATOM 2375 C CA . PRO A 1 293 ? -26.094 25.050 29.856 1.00 38.28 293 PRO A CA 1
ATOM 2376 C C . PRO A 1 293 ? -24.723 25.333 29.257 1.00 38.28 293 PRO A C 1
ATOM 2378 O O . PRO A 1 293 ? -24.220 26.452 29.345 1.00 38.28 293 PRO A O 1
ATOM 2381 N N . SER A 1 294 ? -24.079 24.286 28.743 1.00 40.62 294 SER A N 1
ATOM 2382 C CA . SER A 1 294 ? -22.794 24.397 28.073 1.00 40.62 294 SER A CA 1
ATOM 2383 C C . SER A 1 294 ? -22.918 25.501 27.034 1.00 40.62 294 SER A C 1
ATOM 2385 O O . SER A 1 294 ? -23.706 25.379 26.090 1.00 40.62 294 SER A O 1
ATOM 2387 N N . ALA A 1 295 ? -22.177 26.587 27.246 1.00 33.88 295 ALA A N 1
ATOM 2388 C CA . ALA A 1 295 ? -21.976 27.605 26.239 1.00 33.88 295 ALA A CA 1
ATOM 2389 C C . ALA A 1 295 ? -21.572 26.896 24.934 1.00 33.88 295 ALA A C 1
ATOM 2391 O O . ALA A 1 295 ? -20.745 25.979 24.981 1.00 33.88 295 ALA A O 1
ATOM 2392 N N . PRO A 1 296 ? -22.166 27.244 23.782 1.00 36.47 296 PRO A N 1
ATOM 2393 C CA . PRO A 1 296 ? -21.727 26.670 22.526 1.00 36.47 296 PRO A CA 1
ATOM 2394 C C . PRO A 1 296 ? -20.271 27.083 22.305 1.00 36.47 296 PRO A C 1
ATOM 2396 O O . PRO A 1 296 ? -19.974 28.269 22.174 1.00 36.47 296 PRO A O 1
ATOM 2399 N N . GLU A 1 297 ? -19.364 26.106 22.261 1.00 31.70 297 GLU A N 1
ATOM 2400 C CA . GLU A 1 297 ? -18.037 26.299 21.686 1.00 31.70 297 GLU A CA 1
ATOM 2401 C C . GLU A 1 297 ? -18.221 26.718 20.224 1.00 31.70 297 GLU A C 1
ATOM 2403 O O . GLU A 1 297 ? -18.461 25.913 19.321 1.00 31.70 297 GLU A O 1
ATOM 2408 N N . THR A 1 298 ? -18.144 28.024 19.993 1.00 31.78 298 THR A N 1
ATOM 2409 C CA . THR A 1 298 ? -17.891 28.613 18.687 1.00 31.78 298 THR A CA 1
ATOM 2410 C C . THR A 1 298 ? -16.533 28.134 18.192 1.00 31.78 298 THR A C 1
ATOM 2412 O O . THR A 1 298 ? -15.493 28.666 18.570 1.00 31.78 298 THR A O 1
ATOM 2415 N N . ILE A 1 299 ? -16.548 27.147 17.301 1.00 36.41 299 ILE A N 1
ATOM 2416 C CA . ILE A 1 299 ? -15.465 26.935 16.341 1.00 36.41 299 ILE A CA 1
ATOM 2417 C C . ILE A 1 299 ? -15.536 28.107 15.341 1.00 36.41 299 ILE A C 1
ATOM 2419 O O . ILE A 1 299 ? -16.617 28.365 14.799 1.00 36.41 299 ILE A O 1
ATOM 2423 N N . PRO A 1 300 ? -14.438 28.843 15.085 1.00 32.84 300 PRO A N 1
ATOM 2424 C CA . PRO A 1 300 ? -14.462 29.999 14.199 1.00 32.84 300 PRO A CA 1
ATOM 2425 C C . PRO A 1 300 ? -14.700 29.545 12.756 1.00 32.84 300 PRO A C 1
ATOM 2427 O O . PRO A 1 300 ? -13.928 28.773 12.187 1.00 32.84 300 PRO A O 1
ATOM 2430 N N . LYS A 1 301 ? -15.787 30.036 12.155 1.00 31.09 301 LYS A N 1
ATOM 2431 C CA . LYS A 1 301 ? -16.069 29.901 10.723 1.00 31.09 301 LYS A CA 1
ATOM 2432 C C . LYS A 1 301 ? -15.438 31.097 9.992 1.00 31.09 301 LYS A C 1
ATOM 2434 O O . LYS A 1 301 ? -15.617 32.226 10.452 1.00 31.09 301 LYS A O 1
ATOM 2439 N N . PRO A 1 302 ? -14.699 30.890 8.887 1.00 29.00 302 PRO A N 1
ATOM 2440 C CA . PRO A 1 302 ? -14.023 31.974 8.190 1.00 29.00 302 PRO A CA 1
ATOM 2441 C C . PRO A 1 302 ? -15.030 32.911 7.516 1.00 29.00 302 PRO A C 1
ATOM 2443 O O . PRO A 1 302 ? -16.014 32.483 6.913 1.00 29.00 302 PRO A O 1
ATOM 2446 N N . SER A 1 303 ? -14.745 34.204 7.650 1.00 30.69 303 SER A N 1
ATOM 2447 C CA . SER A 1 303 ? -15.458 35.332 7.059 1.00 30.69 303 SER A CA 1
ATOM 2448 C C . SER A 1 303 ? -15.523 35.227 5.532 1.00 30.69 303 SER A C 1
ATOM 2450 O O . SER A 1 303 ? -14.493 35.312 4.868 1.00 30.69 303 SER A O 1
ATOM 2452 N N . VAL A 1 304 ? -16.736 35.207 4.980 1.00 31.14 304 VAL A N 1
ATOM 2453 C CA . VAL A 1 304 ? -17.019 35.800 3.669 1.00 31.14 304 VAL A CA 1
ATOM 2454 C C . VAL A 1 304 ? -18.119 36.833 3.882 1.00 31.14 304 VAL A C 1
ATOM 2456 O O . VAL A 1 304 ? -19.222 36.516 4.323 1.00 31.14 304 VAL A O 1
ATOM 2459 N N . ARG A 1 305 ? -17.751 38.093 3.651 1.00 30.33 305 ARG A N 1
ATOM 2460 C CA . ARG A 1 305 ? -18.613 39.274 3.698 1.00 30.33 305 ARG A CA 1
ATOM 2461 C C . ARG A 1 305 ? -19.615 39.220 2.547 1.00 30.33 305 ARG A C 1
ATOM 2463 O O . ARG A 1 305 ? -19.183 38.973 1.430 1.00 30.33 305 ARG A O 1
ATOM 2470 N N . GLN A 1 306 ? -20.878 39.552 2.809 1.00 27.84 306 GLN A N 1
ATOM 2471 C CA . GLN A 1 306 ? -21.711 40.446 1.987 1.00 27.84 306 GLN A CA 1
ATOM 2472 C C . GLN A 1 306 ? -22.961 40.877 2.798 1.00 27.84 306 GLN A C 1
ATOM 2474 O O . GLN A 1 306 ? -23.311 40.196 3.764 1.00 27.84 306 GLN A O 1
ATOM 2479 N N . PRO A 1 307 ? -23.530 42.067 2.525 1.00 29.62 307 PRO A N 1
ATOM 2480 C CA . PRO A 1 307 ? -24.171 42.929 3.517 1.00 29.62 307 PRO A CA 1
ATOM 2481 C C . PRO A 1 307 ? -25.682 42.714 3.659 1.00 29.62 307 PRO A C 1
ATOM 2483 O O . PRO A 1 307 ? -26.354 42.267 2.736 1.00 29.62 307 PRO A O 1
ATOM 2486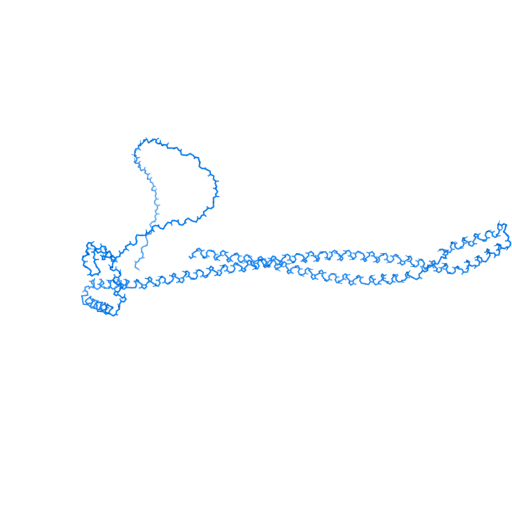 N N . LYS A 1 308 ? -26.196 43.098 4.834 1.00 24.59 308 LYS A N 1
ATOM 2487 C CA . LYS A 1 308 ? -27.619 43.333 5.107 1.00 24.59 308 LYS A CA 1
ATOM 2488 C C . LYS A 1 308 ? -28.091 44.603 4.398 1.00 24.59 308 LYS A C 1
ATOM 2490 O O . LYS A 1 308 ? -27.442 45.637 4.543 1.00 24.59 308 LYS A O 1
ATOM 2495 N N . GLU A 1 309 ? -29.267 44.529 3.788 1.00 27.66 309 GLU A N 1
ATOM 2496 C CA . GLU A 1 309 ? -30.138 45.675 3.533 1.00 27.66 309 GLU A CA 1
ATOM 2497 C C . GLU A 1 309 ? -31.451 45.491 4.319 1.00 27.66 309 GLU A C 1
ATOM 2499 O O . GLU A 1 309 ? -32.016 44.399 4.361 1.00 27.66 309 GLU A O 1
ATOM 2504 N N . GLU A 1 310 ? -31.820 46.581 4.995 1.00 27.31 310 GLU A N 1
ATOM 2505 C CA . GLU A 1 310 ? -33.117 47.017 5.543 1.00 27.31 310 GLU A CA 1
ATOM 2506 C C . GLU A 1 310 ? -33.929 46.187 6.562 1.00 27.31 310 GLU A C 1
ATOM 2508 O O . GLU A 1 310 ? -34.605 45.203 6.269 1.00 27.31 310 GLU A O 1
ATOM 2513 N N . GLU A 1 311 ? -33.977 46.736 7.785 1.00 27.78 311 GLU A N 1
ATOM 2514 C CA . GLU A 1 311 ? -35.148 46.705 8.666 1.00 27.78 311 GLU A CA 1
ATOM 2515 C C . GLU A 1 311 ? -36.176 47.760 8.222 1.00 27.78 311 GLU A C 1
ATOM 2517 O O . GLU A 1 311 ? -35.835 48.934 8.094 1.00 27.78 311 GLU A O 1
ATOM 2522 N N . ALA A 1 312 ? -37.456 47.385 8.170 1.00 30.27 312 ALA A N 1
ATOM 2523 C CA . ALA A 1 312 ? -38.560 48.301 8.454 1.00 30.27 312 ALA A CA 1
ATOM 2524 C C . ALA A 1 312 ? -39.686 47.556 9.201 1.00 30.27 312 ALA A C 1
ATOM 2526 O O . ALA A 1 312 ? -40.177 46.517 8.766 1.00 30.27 312 ALA A O 1
ATOM 2527 N N . LYS A 1 313 ? -40.043 48.087 10.377 1.00 30.17 313 LYS A N 1
ATOM 2528 C CA . LYS A 1 313 ? -41.160 47.689 11.265 1.00 30.17 313 LYS A CA 1
ATOM 2529 C C . LYS A 1 313 ? -42.508 48.320 10.776 1.00 30.17 313 LYS A C 1
ATOM 2531 O O . LYS A 1 313 ? -42.483 49.033 9.781 1.00 30.17 313 LYS A O 1
ATOM 2536 N N . PRO A 1 314 ? -43.649 48.240 11.505 1.00 37.56 314 PRO A N 1
ATOM 2537 C CA . PRO A 1 314 ? -44.607 47.124 11.558 1.00 37.56 314 PRO A CA 1
ATOM 2538 C C . PRO A 1 314 ? -46.102 47.579 11.432 1.00 37.56 314 PRO A C 1
ATOM 2540 O O . PRO A 1 314 ? -46.382 48.757 11.230 1.00 37.56 314 PRO A O 1
ATOM 2543 N N . SER A 1 315 ? -47.031 46.641 11.714 1.00 29.30 315 SER A N 1
ATOM 2544 C CA . SER A 1 315 ? -48.460 46.785 12.128 1.00 29.30 315 SER A CA 1
ATOM 2545 C C . SER A 1 315 ? -49.558 46.945 11.054 1.00 29.30 315 SER A C 1
ATOM 2547 O O . SER A 1 315 ? -49.288 47.501 9.996 1.00 29.30 315 SER A O 1
ATOM 2549 N N . PRO A 1 316 ? -50.848 46.639 11.360 1.00 35.72 316 PRO A N 1
ATOM 2550 C CA . PRO A 1 316 ? -51.436 45.613 12.249 1.00 35.72 316 PRO A CA 1
ATOM 2551 C C . PRO A 1 316 ? -52.623 44.830 11.595 1.00 35.72 316 PRO A C 1
ATOM 2553 O O . PRO A 1 316 ? -53.047 45.126 10.483 1.00 35.72 316 PRO A O 1
ATOM 2556 N N . GLU A 1 317 ? -53.150 43.814 12.297 1.00 29.38 317 GLU A N 1
ATOM 2557 C CA . GLU A 1 317 ? -54.268 42.915 11.908 1.00 29.38 317 GLU A CA 1
ATOM 2558 C C . GLU A 1 317 ? -55.624 43.620 11.629 1.00 29.38 317 GLU A C 1
ATOM 2560 O O . GLU A 1 317 ? -55.814 44.772 12.025 1.00 29.38 317 GLU A O 1
ATOM 2565 N N . PRO A 1 318 ? -56.626 42.911 11.051 1.00 31.84 318 PRO A N 1
ATOM 2566 C CA . PRO A 1 318 ? -57.654 42.343 11.938 1.00 31.84 318 PRO A CA 1
ATOM 2567 C C . PRO A 1 318 ? -58.236 40.964 11.541 1.00 31.84 318 PRO A C 1
ATOM 2569 O O . PRO A 1 318 ? -58.603 40.694 10.402 1.00 31.84 318 PRO A O 1
ATOM 2572 N N . SER A 1 319 ? -58.380 40.129 12.574 1.00 25.64 319 SER A N 1
ATOM 2573 C CA . SER A 1 319 ? -59.424 39.131 12.875 1.00 25.64 319 SER A CA 1
ATOM 2574 C C . SER A 1 319 ? -60.449 38.696 11.806 1.00 25.64 319 SER A C 1
ATOM 2576 O O . SER A 1 319 ? -61.235 39.507 11.324 1.00 25.64 319 SER A O 1
ATOM 2578 N N . THR A 1 320 ? -60.669 37.379 11.681 1.00 30.89 320 THR A N 1
ATOM 2579 C CA . THR A 1 320 ? -61.991 36.755 11.945 1.00 30.89 320 THR A CA 1
ATOM 2580 C C . THR A 1 320 ? -61.908 35.227 12.096 1.00 30.89 320 THR A C 1
ATOM 2582 O O . THR A 1 320 ? -61.026 34.558 1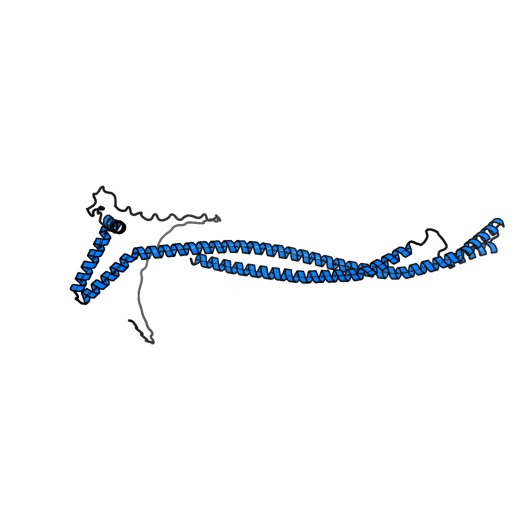1.570 1.00 30.89 320 THR A O 1
ATOM 2585 N N . LYS A 1 321 ? -62.819 34.703 12.921 1.00 34.34 321 LYS A N 1
ATOM 2586 C CA . LYS A 1 321 ? -62.901 33.354 13.512 1.00 34.34 321 LYS A CA 1
ATOM 2587 C C . LYS A 1 321 ? -63.729 32.353 12.647 1.00 34.34 321 LYS A C 1
ATOM 2589 O O . LYS A 1 321 ? -64.280 32.759 11.630 1.00 34.34 321 LYS A O 1
ATOM 2594 N N . PRO A 1 322 ? -63.840 31.060 13.044 1.00 38.56 322 PRO A N 1
ATOM 2595 C CA . PRO A 1 322 ? -64.018 29.891 12.164 1.00 38.56 322 PRO A CA 1
ATOM 2596 C C . PRO A 1 322 ? -65.454 29.318 12.088 1.00 38.56 322 PRO A C 1
ATOM 2598 O O . PRO A 1 322 ? -66.273 29.578 12.966 1.00 38.56 322 PRO A O 1
ATOM 2601 N N . LYS A 1 323 ? -65.710 28.427 11.111 1.00 28.61 323 LYS A N 1
ATOM 2602 C CA . LYS A 1 323 ? -66.785 27.394 11.052 1.00 28.61 323 LYS A CA 1
ATOM 2603 C C . LYS A 1 323 ? -66.245 26.227 10.194 1.00 28.61 323 LYS A C 1
ATOM 2605 O O . LYS A 1 323 ? -65.648 26.509 9.168 1.00 28.61 323 LYS A O 1
ATOM 2610 N N . LYS A 1 324 ? -66.181 24.944 10.585 1.00 26.91 324 LYS A N 1
ATOM 2611 C CA . LYS A 1 324 ? -67.117 23.938 11.148 1.00 26.91 324 LYS A CA 1
ATOM 2612 C C . LYS A 1 324 ? -68.104 23.344 10.119 1.00 26.91 324 LYS A C 1
ATOM 2614 O O . LYS A 1 324 ? -68.998 24.048 9.672 1.00 26.91 324 LYS A O 1
ATOM 2619 N N . GLY A 1 325 ? -67.975 22.022 9.913 1.00 26.44 325 GLY A N 1
ATOM 2620 C CA . GLY A 1 325 ? -68.959 21.078 9.340 1.00 26.44 325 GLY A CA 1
ATOM 2621 C C . GLY A 1 325 ? -68.699 20.700 7.873 1.00 26.44 325 GLY A C 1
ATOM 2622 O O . GLY A 1 325 ? -68.367 21.582 7.100 1.00 26.44 325 GLY A O 1
ATOM 2623 N N . SER A 1 326 ? -68.851 19.469 7.371 1.00 26.91 326 SER A N 1
ATOM 2624 C CA . SER A 1 326 ? -69.098 18.111 7.905 1.00 26.91 326 SER A CA 1
ATOM 2625 C C . SER A 1 326 ? -69.502 17.220 6.712 1.00 26.91 326 SER A C 1
ATOM 2627 O O . SER A 1 326 ? -70.282 17.710 5.904 1.00 26.91 326 SER A O 1
ATOM 2629 N N . ARG A 1 327 ? -69.124 15.922 6.731 1.00 26.14 327 ARG A N 1
ATOM 2630 C CA . ARG A 1 327 ? -69.750 14.772 6.006 1.00 26.14 327 ARG A CA 1
ATOM 2631 C C . ARG A 1 327 ? -69.620 14.758 4.466 1.00 26.14 327 ARG A C 1
ATOM 2633 O O . ARG A 1 327 ? -69.508 15.812 3.870 1.00 26.14 327 ARG A O 1
ATOM 2640 N N . GLU A 1 328 ? -69.549 13.635 3.745 1.00 29.34 328 GLU A N 1
ATOM 2641 C CA . GLU A 1 328 ? -70.032 12.237 3.880 1.00 29.34 328 GLU A CA 1
ATOM 2642 C C . GLU A 1 328 ? -69.149 11.338 2.963 1.00 29.34 328 GLU A C 1
ATOM 2644 O O . GLU A 1 328 ? -68.634 11.831 1.965 1.00 29.34 328 GLU A O 1
ATOM 2649 N N . GLU A 1 329 ? -68.680 10.158 3.387 1.00 28.88 329 GLU A N 1
ATOM 2650 C CA . GLU A 1 329 ? -69.235 8.785 3.223 1.00 28.88 329 GLU A CA 1
ATOM 2651 C C . GLU A 1 329 ? -69.049 8.080 1.857 1.00 28.88 329 GLU A C 1
ATOM 2653 O O . GLU A 1 329 ? -69.216 8.660 0.792 1.00 28.88 329 GLU A O 1
ATOM 2658 N N . GLY A 1 330 ? -68.732 6.777 1.965 1.00 30.14 330 GLY A N 1
ATOM 2659 C CA . GLY A 1 330 ? -68.550 5.752 0.921 1.00 30.14 330 GLY A CA 1
ATOM 2660 C C . GLY A 1 330 ? -67.356 4.843 1.282 1.00 30.14 330 GLY A C 1
ATOM 2661 O O . GLY A 1 330 ? -66.225 5.217 0.996 1.00 30.14 330 GLY A O 1
ATOM 2662 N N . LYS A 1 331 ? -67.464 3.830 2.171 1.00 32.09 331 LYS A N 1
ATOM 2663 C CA . LYS A 1 331 ? -67.902 2.416 1.947 1.00 32.09 331 LYS A CA 1
ATOM 2664 C C . LYS A 1 331 ? -67.300 1.824 0.657 1.00 32.09 331 LYS A C 1
ATOM 2666 O O . LYS A 1 331 ? -67.456 2.429 -0.388 1.00 32.09 331 LYS A O 1
ATOM 2671 N N . GLU A 1 332 ? -66.506 0.752 0.676 1.00 30.69 332 GLU A N 1
ATOM 2672 C CA . GLU A 1 332 ? -66.801 -0.651 1.048 1.00 30.69 332 GLU A CA 1
ATOM 2673 C C . GLU A 1 332 ? -65.486 -1.403 1.393 1.00 30.69 332 GLU A C 1
ATOM 2675 O O . GLU A 1 332 ? -64.430 -1.057 0.873 1.00 30.69 332 GLU A O 1
ATOM 2680 N N . GLU A 1 333 ? -65.471 -2.214 2.463 1.00 32.62 333 GLU A N 1
ATOM 2681 C CA . GLU A 1 333 ? -65.355 -3.701 2.469 1.00 32.62 333 GLU A CA 1
ATOM 2682 C C . GLU A 1 333 ? -64.025 -4.263 1.921 1.00 32.62 333 GLU A C 1
ATOM 2684 O O . GLU A 1 333 ? -63.561 -3.892 0.858 1.00 32.62 333 GLU A O 1
ATOM 2689 N N . GLY A 1 334 ? -63.309 -5.194 2.548 1.00 30.22 334 GLY A N 1
ATOM 2690 C CA . GLY A 1 334 ? -63.509 -6.038 3.720 1.00 30.22 334 GLY A CA 1
ATOM 2691 C C . GLY A 1 334 ? -62.265 -6.937 3.862 1.00 30.22 334 GLY A C 1
ATOM 2692 O O . GLY A 1 334 ? -61.471 -7.052 2.930 1.00 30.22 334 GLY A O 1
ATOM 2693 N N . GLY A 1 335 ? -62.053 -7.562 5.026 1.00 31.86 335 GLY A N 1
ATOM 2694 C CA . GLY A 1 335 ? -60.971 -8.548 5.183 1.00 31.86 335 GLY A CA 1
ATOM 2695 C C . GLY A 1 335 ? -60.395 -8.664 6.590 1.00 31.86 335 GLY A C 1
ATOM 2696 O O . GLY A 1 335 ? -59.284 -8.224 6.861 1.00 31.86 335 GLY A O 1
ATOM 2697 N N . SER A 1 336 ? -61.170 -9.272 7.484 1.00 32.78 336 SER A N 1
ATOM 2698 C CA . SER A 1 336 ? -60.774 -9.717 8.824 1.00 32.78 336 SER A CA 1
ATOM 2699 C C . SER A 1 336 ? -59.797 -10.893 8.757 1.00 32.78 336 SER A C 1
ATOM 2701 O O . SER A 1 336 ? -60.166 -11.895 8.158 1.00 32.78 336 SER A O 1
ATOM 2703 N N . ILE A 1 337 ? -58.645 -10.827 9.445 1.00 40.44 337 ILE A N 1
ATOM 2704 C CA . ILE A 1 337 ? -58.046 -11.984 10.145 1.00 40.44 337 ILE A CA 1
ATOM 2705 C C . ILE A 1 337 ? -57.354 -11.493 11.428 1.00 40.44 337 ILE A C 1
ATOM 2707 O O . ILE A 1 337 ? -56.277 -10.899 11.405 1.00 40.44 337 ILE A O 1
ATOM 2711 N N . TYR A 1 338 ? -57.978 -11.785 12.568 1.00 34.34 338 TYR A N 1
ATOM 2712 C CA . TYR A 1 338 ? -57.321 -11.851 13.871 1.00 34.34 338 TYR A CA 1
ATOM 2713 C C . TYR A 1 338 ? -56.394 -13.070 13.909 1.00 34.34 338 TYR A C 1
ATOM 2715 O O . TYR A 1 338 ? -56.835 -14.168 13.589 1.00 34.34 338 TYR A O 1
ATOM 2723 N N . ASN A 1 339 ? -55.172 -12.919 14.425 1.00 41.34 339 ASN A N 1
ATOM 2724 C CA . ASN A 1 339 ? -54.526 -14.012 15.147 1.00 41.34 339 ASN A CA 1
ATOM 2725 C C . ASN A 1 339 ? -53.779 -13.487 16.373 1.00 41.34 339 ASN A C 1
ATOM 2727 O O . ASN A 1 339 ? -52.758 -12.806 16.307 1.00 41.34 339 ASN A O 1
ATOM 2731 N N . ARG A 1 340 ? -54.376 -13.820 17.515 1.00 38.94 340 ARG A N 1
ATOM 2732 C CA . ARG A 1 340 ? -53.871 -13.701 18.873 1.00 38.94 340 ARG A CA 1
ATOM 2733 C C . ARG A 1 340 ? -53.175 -15.024 19.186 1.00 38.94 340 ARG A C 1
ATOM 2735 O O . ARG A 1 340 ? -53.857 -16.035 19.229 1.00 38.94 340 ARG A O 1
ATOM 2742 N N . CYS A 1 341 ? -51.874 -15.005 19.469 1.00 39.19 341 CYS A N 1
ATOM 2743 C CA . CYS A 1 341 ? -51.209 -16.099 20.179 1.00 39.19 341 CYS A CA 1
ATOM 2744 C C . CYS A 1 341 ? -50.159 -15.550 21.155 1.00 39.19 341 CYS A C 1
ATOM 2746 O O . CYS A 1 341 ? -49.108 -15.044 20.771 1.00 39.19 341 CYS A O 1
ATOM 2748 N N . LYS A 1 342 ? -50.520 -15.651 22.431 1.00 42.16 342 LYS A N 1
ATOM 2749 C CA . LYS A 1 342 ? -49.692 -15.879 23.622 1.00 42.16 342 LYS A CA 1
ATOM 2750 C C . LYS A 1 342 ? -50.510 -16.864 24.472 1.00 42.16 342 LYS A C 1
ATOM 2752 O O . LYS A 1 342 ? -51.741 -16.822 24.349 1.00 42.16 342 LYS A O 1
ATOM 2757 N N . PRO A 1 343 ? -49.913 -17.719 25.312 1.00 57.84 343 PRO A N 1
ATOM 2758 C CA . PRO A 1 343 ? -48.691 -17.495 26.096 1.00 57.84 343 PRO A CA 1
ATOM 2759 C C . PRO A 1 343 ? -47.399 -17.981 25.452 1.00 57.84 343 PRO A C 1
ATOM 2761 O O . PRO A 1 343 ? -47.423 -19.067 24.836 1.00 57.84 343 PRO A O 1
#

Sequence (343 aa):
MQKLNKVRFQLTDELKSYKSDRSELLSQVKALNVDFEQFKTMLGEKKKEMEPLQQALGKLRNNNNGGGRGGICSSEEELNDLIYSLQYRIQHESIPLSEEKQLLREIKQLEGTRDNVIANAAMRTKIQESLGQKEDIQDQVKLMGNDLDGVRKEQNAIWSKKKQIKEKVSAIESKIEALQEELNTIIQKRNKAYETMQQLWKQRDEANAHFYQSRSLLNKAKELAAKKDIKGLEELSTVEVEKFLALWSSKKAVRDDYEKRISLSLNQRQLSRDGRIRNPDEKPLVVQEVPVPSAPETIPKPSVRQPKEEEAKPSPEPSTKPKKGSREEGKEEGGSIYNRCKP